Protein AF-A0A8T0I9P9-F1 (afdb_monomer_lite)

Radius of gyration: 19.81 Å; chains: 1; bounding box: 49×40×58 Å

Secondary structure (DSSP, 8-state):
--EEEE-TTT--EEEEEE-S-HHHHHHHHHHHHHHHTSHHHHHHHHHHHHHHHH-TT--EEEE---SSS--------STT--GGGGB-HHHHHHHH--S-HHHHHHHHHHTS-HHHHTT-HHHHHHHHHHHS----SSSPPPSP-------HHHHHHHHTTSS-TTTTS-GGGHHHHHHHHHHHTHHHHTTS------EEEE--TT--EEE-TTS-EEE--HHHHHHHHHHHHHHHHHT-B-S-SSSSTTHHHHHHHHHT-GGGTT-SS-HHHHHHHH--TT-PPP---

pLDDT: mean 81.67, std 16.41, range [31.19, 96.62]

Structure (mmCIF, N/CA/C/O backbone):
data_AF-A0A8T0I9P9-F1
#
_entry.id   AF-A0A8T0I9P9-F1
#
loop_
_atom_site.group_PDB
_atom_site.id
_atom_site.type_symbol
_atom_site.label_atom_id
_atom_site.label_alt_id
_atom_site.label_comp_id
_atom_site.label_asym_id
_atom_site.label_entity_id
_atom_site.label_seq_id
_atom_site.pdbx_PDB_ins_code
_atom_site.Cartn_x
_atom_site.Cartn_y
_atom_site.Cartn_z
_atom_site.occupancy
_atom_site.B_iso_or_equiv
_atom_site.auth_seq_id
_atom_site.auth_comp_id
_atom_site.auth_asym_id
_atom_site.auth_atom_id
_atom_site.pdbx_PDB_model_num
ATOM 1 N N . MET A 1 1 ? 0.489 3.257 33.087 1.00 57.09 1 MET A N 1
ATOM 2 C CA . MET A 1 1 ? 1.116 2.010 32.577 1.00 57.09 1 MET A CA 1
ATOM 3 C C . MET A 1 1 ? 0.507 1.687 31.220 1.00 57.09 1 MET A C 1
ATOM 5 O O . MET A 1 1 ? -0.699 1.867 31.095 1.00 57.09 1 MET A O 1
ATOM 9 N N . PRO A 1 2 ? 1.287 1.247 30.216 1.00 67.44 2 PRO A N 1
ATOM 10 C CA . PRO A 1 2 ? 0.731 0.852 28.925 1.00 67.44 2 PRO A CA 1
ATOM 11 C C . PRO A 1 2 ? -0.252 -0.310 29.100 1.00 67.44 2 PRO A C 1
ATOM 13 O O . PRO A 1 2 ? 0.049 -1.269 29.808 1.00 67.44 2 PRO A O 1
ATOM 16 N N . GLN A 1 3 ? -1.405 -0.223 28.444 1.00 80.81 3 GLN A N 1
ATOM 17 C CA . GLN A 1 3 ? -2.428 -1.265 28.463 1.00 80.81 3 GLN A CA 1
ATOM 18 C C . GLN A 1 3 ? -2.600 -1.806 27.045 1.00 80.81 3 GLN A C 1
ATOM 20 O O . GLN A 1 3 ? -2.620 -1.047 26.074 1.00 80.81 3 GLN A O 1
ATOM 25 N N . TYR A 1 4 ? -2.689 -3.125 26.914 1.00 83.31 4 TYR A N 1
ATOM 26 C CA . TYR A 1 4 ? -3.013 -3.742 25.635 1.00 83.31 4 TYR A CA 1
ATOM 27 C C . TYR A 1 4 ? -4.522 -3.797 25.476 1.00 83.31 4 TYR A C 1
ATOM 29 O O . TYR A 1 4 ? -5.226 -4.254 26.375 1.00 83.31 4 TYR A O 1
ATOM 37 N N . TRP A 1 5 ? -5.006 -3.363 24.318 1.00 85.88 5 TRP A N 1
ATOM 38 C CA . TRP A 1 5 ? -6.340 -3.733 23.893 1.00 85.88 5 TRP A CA 1
ATOM 39 C C . TRP A 1 5 ? -6.290 -5.175 23.385 1.00 85.88 5 TRP A C 1
ATOM 41 O O . TRP A 1 5 ? -5.497 -5.521 22.502 1.00 85.88 5 TRP A O 1
ATOM 51 N N . VAL A 1 6 ? -7.100 -6.018 24.014 1.00 83.44 6 VAL A N 1
ATOM 52 C CA . VAL A 1 6 ? -7.184 -7.450 23.745 1.00 83.44 6 VAL A CA 1
ATOM 53 C C . VAL A 1 6 ? -8.470 -7.705 22.984 1.00 83.44 6 VAL A C 1
ATOM 55 O O . VAL A 1 6 ? -9.537 -7.275 23.419 1.00 83.44 6 VAL A O 1
ATOM 58 N N . MET A 1 7 ? -8.363 -8.412 21.864 1.00 75.81 7 MET A N 1
ATOM 59 C CA . MET A 1 7 ? -9.512 -8.754 21.042 1.00 75.81 7 MET A CA 1
ATOM 60 C C . MET A 1 7 ? -10.529 -9.585 21.842 1.00 75.81 7 MET A C 1
ATOM 62 O O . MET A 1 7 ? -10.183 -10.667 22.337 1.00 75.81 7 MET A O 1
ATOM 66 N N . PRO A 1 8 ? -11.788 -9.123 21.956 1.00 78.50 8 PRO A N 1
ATOM 67 C CA . PRO A 1 8 ? -12.850 -9.906 22.572 1.00 78.50 8 PRO A CA 1
ATOM 68 C C . PRO A 1 8 ? -13.024 -11.255 21.863 1.00 78.50 8 PRO A C 1
ATOM 70 O O . PRO A 1 8 ? -13.050 -11.321 20.636 1.00 78.50 8 PRO A O 1
ATOM 73 N N . GLY A 1 9 ? -13.142 -12.337 22.634 1.00 73.62 9 GLY A N 1
ATOM 74 C CA . GLY A 1 9 ? -13.368 -13.693 22.118 1.00 73.62 9 GLY A CA 1
ATOM 75 C C . GLY A 1 9 ? -12.108 -14.464 21.709 1.00 73.62 9 GLY A C 1
ATOM 76 O O . GLY A 1 9 ? -12.101 -15.682 21.853 1.00 73.62 9 GLY A O 1
ATOM 77 N N . THR A 1 10 ? -11.032 -13.796 21.278 1.00 74.31 10 THR A N 1
ATOM 78 C CA . THR A 1 10 ? -9.763 -14.474 20.929 1.00 74.31 10 THR A CA 1
ATOM 79 C C . THR A 1 10 ? -8.710 -14.372 22.030 1.00 74.31 10 THR A C 1
ATOM 81 O O . THR A 1 10 ? -7.836 -15.228 22.124 1.00 74.31 10 THR A O 1
ATOM 84 N N . GLY A 1 11 ? -8.767 -13.326 22.864 1.00 79.25 11 GLY A N 1
ATOM 85 C CA . GLY A 1 11 ? -7.755 -13.078 23.893 1.00 79.25 11 GLY A CA 1
ATOM 86 C C . GLY A 1 11 ? -6.408 -12.598 23.335 1.00 79.25 11 GLY A C 1
ATOM 87 O O . GLY A 1 11 ? -5.459 -12.426 24.101 1.00 79.25 11 GLY A O 1
ATOM 88 N N . LEU A 1 12 ? -6.306 -12.352 22.023 1.00 76.12 12 LEU A N 1
ATOM 89 C CA . LEU A 1 12 ? -5.063 -11.920 21.391 1.00 76.12 12 LEU A CA 1
ATOM 90 C C . LEU A 1 12 ? -4.855 -10.407 21.563 1.00 76.12 12 LEU A C 1
ATOM 92 O O . LEU A 1 12 ? -5.765 -9.616 21.289 1.00 76.12 12 LEU A O 1
ATOM 96 N N . PRO A 1 13 ? -3.665 -9.963 22.002 1.00 79.19 13 PRO A N 1
ATOM 97 C CA . PRO A 1 13 ? -3.405 -8.549 22.203 1.00 79.19 13 PRO A CA 1
ATOM 98 C C . PRO A 1 13 ? -3.022 -7.898 20.865 1.00 79.19 13 PRO A C 1
ATOM 100 O O . PRO A 1 13 ? -1.881 -8.007 20.421 1.00 79.19 13 PRO A O 1
ATOM 103 N N . ALA A 1 14 ? -3.953 -7.191 20.226 1.00 77.06 14 ALA A N 1
ATOM 104 C CA . ALA A 1 14 ? -3.721 -6.611 18.899 1.00 77.06 14 ALA A CA 1
ATOM 105 C C . ALA A 1 14 ? -2.927 -5.298 18.958 1.00 77.06 14 ALA A C 1
ATOM 107 O O . ALA A 1 14 ? -1.976 -5.099 18.206 1.00 77.06 14 ALA A O 1
ATOM 108 N N . VAL A 1 15 ? -3.295 -4.398 19.876 1.00 83.75 15 VAL A N 1
ATOM 109 C CA . VAL A 1 15 ? -2.793 -3.018 19.881 1.00 83.75 15 VAL A CA 1
ATOM 110 C C . VAL A 1 15 ? -2.398 -2.588 21.287 1.00 83.75 15 VAL A C 1
ATOM 112 O O . VAL A 1 15 ? -3.115 -2.831 22.259 1.00 83.75 15 VAL A O 1
ATOM 115 N N . ARG A 1 16 ? -1.248 -1.925 21.415 1.00 87.19 16 ARG A N 1
ATOM 116 C CA . ARG A 1 16 ? -0.827 -1.267 22.653 1.00 87.19 16 ARG A CA 1
ATOM 117 C C . ARG A 1 16 ? -1.397 0.148 22.683 1.00 87.19 16 ARG A C 1
ATOM 119 O O . ARG A 1 16 ? -1.177 0.918 21.757 1.00 87.19 16 ARG A O 1
ATOM 126 N N . ILE A 1 17 ? -2.072 0.525 23.760 1.00 83.75 17 ILE A N 1
ATOM 127 C CA . ILE A 1 17 ? -2.487 1.911 23.994 1.00 83.75 17 ILE A CA 1
ATOM 128 C C . ILE A 1 17 ? -1.520 2.510 25.016 1.00 83.75 17 ILE A C 1
ATOM 130 O O . ILE A 1 17 ? -1.357 1.988 26.124 1.00 83.75 17 ILE A O 1
ATOM 134 N N . ALA A 1 18 ? -0.847 3.591 24.632 1.00 81.31 18 ALA A N 1
ATOM 135 C CA . ALA A 1 18 ? 0.079 4.322 25.483 1.00 81.31 18 ALA A CA 1
ATOM 136 C C . ALA A 1 18 ? -0.380 5.779 25.605 1.00 81.31 18 ALA A C 1
ATOM 138 O O . ALA A 1 18 ? -0.285 6.567 24.668 1.00 81.31 18 ALA A O 1
ATOM 139 N N . GLY A 1 19 ? -0.882 6.138 26.780 1.00 71.75 19 GLY A N 1
ATOM 140 C CA . GLY A 1 19 ? -1.238 7.506 27.127 1.00 71.75 19 GLY A CA 1
ATOM 141 C C . GLY A 1 19 ? -1.442 7.630 28.630 1.00 71.75 19 GLY A C 1
ATOM 142 O O . GLY A 1 19 ? -1.755 6.638 29.291 1.00 71.75 19 GLY A O 1
ATOM 143 N N . ASP A 1 20 ? -1.263 8.845 29.139 1.00 75.06 20 ASP A N 1
ATOM 144 C CA . ASP A 1 20 ? -1.402 9.158 30.567 1.00 75.06 20 ASP A CA 1
ATOM 145 C C . ASP A 1 20 ? -2.798 9.720 30.910 1.00 75.06 20 ASP A C 1
ATOM 147 O O . ASP A 1 20 ? -3.093 9.997 32.068 1.00 75.06 20 ASP A O 1
ATOM 151 N N . ASP A 1 21 ? -3.669 9.871 29.905 1.00 83.06 21 ASP A N 1
ATOM 152 C CA . ASP A 1 21 ? -5.049 10.348 30.041 1.00 83.06 21 ASP A CA 1
ATOM 153 C C . ASP A 1 21 ? -6.050 9.175 29.995 1.00 83.06 21 ASP A C 1
ATOM 155 O O . ASP A 1 21 ? -6.244 8.533 28.955 1.00 83.06 21 ASP A O 1
ATOM 159 N N . ASP A 1 22 ? -6.743 8.929 31.109 1.00 86.06 22 ASP A N 1
ATOM 160 C CA . ASP A 1 22 ? -7.803 7.918 31.220 1.00 86.06 22 ASP A CA 1
ATOM 161 C C . ASP A 1 22 ? -8.944 8.138 30.212 1.00 86.06 22 ASP A C 1
ATOM 163 O O . ASP A 1 22 ? -9.588 7.192 29.742 1.00 86.06 22 ASP A O 1
ATOM 167 N N . ASP A 1 23 ? -9.239 9.389 29.853 1.00 86.88 23 ASP A N 1
ATOM 168 C CA . ASP A 1 23 ? -10.257 9.697 28.857 1.00 86.88 23 ASP A CA 1
ATOM 169 C C . ASP A 1 23 ? -9.787 9.333 27.442 1.00 86.88 23 ASP A C 1
ATOM 171 O O . ASP A 1 23 ? -10.557 8.775 26.653 1.00 86.88 23 ASP A O 1
ATOM 175 N N . PHE A 1 24 ? -8.509 9.548 27.121 1.00 85.56 24 PHE A N 1
ATOM 176 C CA . PHE A 1 24 ? -7.906 9.015 25.902 1.00 85.56 24 PHE A CA 1
ATOM 177 C C . PHE A 1 24 ? -7.986 7.493 25.850 1.00 85.56 24 PHE A C 1
ATOM 179 O O . PHE A 1 24 ? -8.500 6.962 24.862 1.00 85.56 24 PHE A O 1
ATOM 186 N N . PHE A 1 25 ? -7.580 6.803 26.919 1.00 86.88 25 PHE A N 1
ATOM 187 C CA . PHE A 1 25 ? -7.659 5.346 26.981 1.00 86.88 25 PHE A CA 1
ATOM 188 C C . PHE A 1 25 ? -9.088 4.853 26.703 1.00 86.88 25 PHE A C 1
ATOM 190 O O . PHE A 1 25 ? -9.318 4.055 25.793 1.00 86.88 25 PHE A O 1
ATOM 197 N N . ARG A 1 26 ? -10.092 5.426 27.382 1.00 88.88 26 ARG A N 1
ATOM 198 C CA . ARG A 1 26 ? -11.510 5.099 27.146 1.00 88.88 26 ARG A CA 1
ATOM 199 C C . ARG A 1 26 ? -11.976 5.407 25.722 1.00 88.88 26 ARG A C 1
ATOM 201 O O . ARG A 1 26 ? -12.882 4.745 25.215 1.00 88.88 26 ARG A O 1
ATOM 208 N N . ARG A 1 27 ? -11.454 6.446 25.066 1.00 87.94 27 ARG A N 1
ATOM 209 C CA . ARG A 1 27 ? -11.796 6.781 23.669 1.00 87.94 27 ARG A CA 1
ATOM 210 C C . ARG A 1 27 ? -11.172 5.809 22.671 1.00 87.94 27 ARG A C 1
ATOM 212 O O . ARG A 1 27 ? -11.870 5.424 21.730 1.00 87.94 27 ARG A O 1
ATOM 219 N N . ALA A 1 28 ? -9.913 5.430 22.880 1.00 87.94 28 ALA A N 1
ATOM 220 C CA . ALA A 1 28 ? -9.206 4.455 22.057 1.00 87.94 28 ALA A CA 1
ATOM 221 C C . ALA A 1 28 ? -9.886 3.086 22.152 1.00 87.94 28 ALA A C 1
ATOM 223 O O . ALA A 1 28 ? -10.351 2.581 21.135 1.00 87.94 28 ALA A O 1
ATOM 224 N N . THR A 1 29 ? -10.092 2.572 23.369 1.00 90.38 29 THR A N 1
ATOM 225 C CA . THR A 1 29 ? -10.788 1.299 23.619 1.00 90.38 29 THR A CA 1
ATOM 226 C C . THR A 1 29 ? -12.169 1.267 22.968 1.00 90.38 29 THR A C 1
ATOM 228 O O . THR A 1 29 ? -12.427 0.403 22.141 1.00 90.38 29 THR A O 1
ATOM 231 N N . ARG A 1 30 ? -13.020 2.281 23.195 1.00 91.12 30 ARG A N 1
ATOM 232 C CA . ARG A 1 30 ? -14.347 2.345 22.546 1.00 91.12 30 ARG A CA 1
ATOM 233 C C . ARG A 1 30 ? -14.289 2.387 21.019 1.00 91.12 30 ARG A C 1
ATOM 235 O O . ARG A 1 30 ? -15.264 2.019 20.371 1.00 91.12 30 ARG A O 1
ATOM 242 N N . SER A 1 31 ? -13.218 2.919 20.435 1.00 90.06 31 SER A N 1
ATOM 243 C CA . SER A 1 31 ? -13.066 2.954 18.977 1.00 90.06 31 SER A CA 1
ATOM 244 C C . SER A 1 31 ? -12.607 1.599 18.449 1.00 90.06 31 SER A C 1
ATOM 246 O O . SER A 1 31 ? -13.172 1.133 17.467 1.00 90.06 31 SER A O 1
ATOM 248 N N . LEU A 1 32 ? -11.679 0.934 19.136 1.00 92.50 32 LEU A N 1
ATOM 249 C CA . LEU A 1 32 ? -11.262 -0.432 18.817 1.00 92.50 32 LEU A CA 1
ATOM 250 C C . LEU A 1 32 ? -12.418 -1.429 18.975 1.00 92.50 32 LEU A C 1
ATOM 252 O O . LEU A 1 32 ? -12.635 -2.237 18.082 1.00 92.50 32 LEU A O 1
ATOM 256 N N . ASP A 1 33 ? -13.235 -1.305 20.023 1.00 92.62 33 ASP A N 1
ATOM 257 C CA . ASP A 1 33 ? -14.430 -2.140 20.207 1.00 92.62 33 ASP A CA 1
ATOM 258 C C . ASP A 1 33 ? -15.441 -1.941 19.069 1.00 92.62 33 ASP A C 1
ATOM 260 O O . ASP A 1 33 ? -16.020 -2.902 18.565 1.00 92.62 33 ASP A O 1
ATOM 264 N N . LYS A 1 34 ? -15.638 -0.691 18.623 1.00 91.62 34 LYS A N 1
ATOM 265 C CA . LYS A 1 34 ? -16.499 -0.387 17.470 1.00 91.62 34 LYS A CA 1
ATOM 266 C C . LYS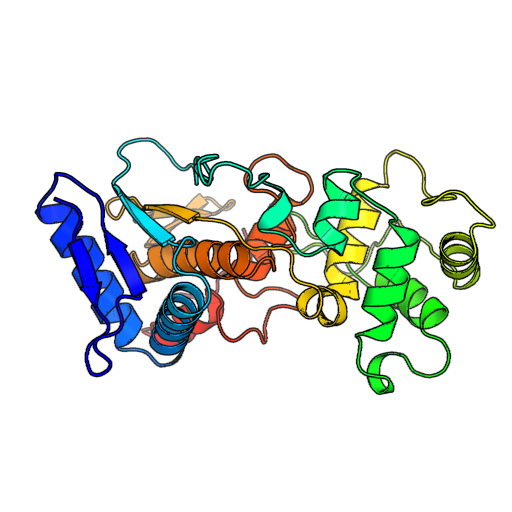 A 1 34 ? -15.959 -0.985 16.178 1.00 91.62 34 LYS A C 1
ATOM 268 O O . LYS A 1 34 ? -16.757 -1.505 15.409 1.00 91.62 34 LYS A O 1
ATOM 273 N N . LEU A 1 35 ? -14.650 -0.879 15.943 1.00 91.56 35 LEU A N 1
ATOM 274 C CA . LEU A 1 35 ? -13.954 -1.468 14.793 1.00 91.56 35 LEU A CA 1
ATOM 275 C C . LEU A 1 35 ? -14.104 -2.991 14.805 1.00 91.56 35 LEU A C 1
ATOM 277 O O . LEU A 1 35 ? -14.546 -3.567 13.823 1.00 91.56 35 LEU A O 1
ATOM 281 N N . ASN A 1 36 ? -13.872 -3.632 15.948 1.00 93.56 36 ASN A N 1
ATOM 282 C CA . ASN A 1 36 ? -14.058 -5.073 16.107 1.00 93.56 36 ASN A CA 1
ATOM 283 C C . ASN A 1 36 ? -15.512 -5.537 15.908 1.00 93.56 36 ASN A C 1
ATOM 285 O O . ASN A 1 36 ? -15.750 -6.711 15.649 1.00 93.56 36 ASN A O 1
ATOM 289 N N . GLY A 1 37 ? -16.486 -4.637 16.059 1.00 92.12 37 GLY A N 1
ATOM 290 C CA . GLY A 1 37 ? -17.902 -4.924 15.835 1.00 92.12 37 GLY A CA 1
ATOM 291 C C . GLY A 1 37 ? -18.317 -4.993 14.362 1.00 92.12 37 GLY A C 1
ATOM 292 O O . GLY A 1 37 ? -19.476 -5.307 14.097 1.00 92.12 37 GLY A O 1
ATOM 293 N N . THR A 1 38 ? -17.424 -4.686 13.416 1.00 92.75 38 THR A N 1
ATOM 294 C CA . THR A 1 38 ? -17.685 -4.800 11.974 1.00 92.75 38 THR A CA 1
ATOM 295 C C . THR A 1 38 ? -16.810 -5.883 11.338 1.00 92.75 38 THR A C 1
ATOM 297 O O . THR A 1 38 ? -15.808 -6.291 11.923 1.00 92.75 38 THR A O 1
ATOM 300 N N . VAL A 1 39 ? -17.180 -6.380 10.153 1.00 94.00 39 VAL A N 1
ATOM 301 C CA . VAL A 1 39 ? -16.459 -7.483 9.492 1.00 94.00 39 VAL A CA 1
ATOM 302 C C . VAL A 1 39 ? -15.067 -7.024 9.046 1.00 94.00 39 VAL A C 1
ATOM 304 O O . VAL A 1 39 ? -14.070 -7.635 9.432 1.00 94.00 39 VAL A O 1
ATOM 307 N N . ALA A 1 40 ? -14.973 -5.912 8.316 1.00 94.06 40 ALA A N 1
ATOM 308 C CA . ALA A 1 40 ? -13.704 -5.350 7.861 1.00 94.06 40 ALA A CA 1
ATOM 309 C C . ALA A 1 40 ? -12.821 -4.886 9.031 1.00 94.06 40 ALA A C 1
ATOM 311 O O . ALA A 1 40 ? -11.606 -5.077 9.020 1.00 94.06 40 ALA A O 1
ATOM 312 N N . GLY A 1 41 ? -13.417 -4.308 10.076 1.00 93.94 41 GLY A N 1
ATOM 313 C CA . GLY A 1 41 ? -12.661 -3.881 11.245 1.00 93.94 41 GLY A CA 1
ATOM 314 C C . GLY A 1 41 ? -12.132 -5.037 12.091 1.00 93.94 41 GLY A C 1
ATOM 315 O O . GLY A 1 41 ? -11.000 -4.980 12.575 1.00 93.94 41 GLY A O 1
ATOM 316 N N . HIS A 1 42 ? -12.905 -6.116 12.222 1.00 93.62 42 HIS A N 1
ATOM 317 C CA . HIS A 1 42 ? -12.438 -7.350 12.845 1.00 93.62 42 HIS A CA 1
ATOM 318 C C . HIS A 1 42 ? -11.287 -7.985 12.052 1.00 93.62 42 HIS A C 1
ATOM 320 O O . HIS A 1 42 ? -10.311 -8.429 12.661 1.00 93.62 42 HIS A O 1
ATOM 326 N N . ALA A 1 43 ? -11.354 -7.977 10.715 1.00 94.44 43 ALA A N 1
ATOM 327 C CA . ALA A 1 43 ? -10.281 -8.469 9.851 1.00 94.44 43 ALA A CA 1
ATOM 328 C C . ALA A 1 43 ? -8.968 -7.695 10.069 1.00 94.44 43 ALA A C 1
ATOM 330 O O . ALA A 1 43 ? -7.941 -8.315 10.341 1.00 94.44 43 ALA A O 1
ATOM 331 N N . LEU A 1 44 ? -9.014 -6.356 10.082 1.00 94.94 44 LEU A N 1
ATOM 332 C CA . LEU A 1 44 ? -7.850 -5.507 10.380 1.00 94.94 44 LEU A CA 1
ATOM 333 C C . LEU A 1 44 ? -7.229 -5.834 11.747 1.00 94.94 44 LEU A C 1
ATOM 335 O O . LEU A 1 44 ? -6.018 -6.024 11.868 1.00 94.94 44 LEU A O 1
ATOM 339 N N . LEU A 1 45 ? -8.049 -5.907 12.797 1.00 94.56 45 LEU A N 1
ATOM 340 C CA . LEU A 1 45 ? -7.557 -6.170 14.153 1.00 94.56 45 LEU A CA 1
ATOM 341 C C . LEU A 1 45 ? -6.993 -7.589 14.297 1.00 94.56 45 LEU A C 1
ATOM 343 O O . LEU A 1 45 ? -6.001 -7.782 15.003 1.00 94.56 45 LEU A O 1
ATOM 347 N N . THR A 1 46 ? -7.573 -8.553 13.581 1.00 93.50 46 THR A N 1
ATOM 348 C CA . THR A 1 46 ? -7.065 -9.927 13.486 1.00 93.50 46 THR A CA 1
ATOM 349 C C . THR A 1 46 ? -5.718 -9.965 12.776 1.00 93.50 46 THR A C 1
ATOM 351 O O . THR A 1 46 ? -4.785 -10.582 13.286 1.00 93.50 46 THR A O 1
ATOM 354 N N . ALA A 1 47 ? -5.577 -9.273 11.641 1.00 93.31 47 ALA A N 1
ATOM 355 C CA . ALA A 1 47 ? -4.322 -9.188 10.899 1.00 93.31 47 ALA A CA 1
ATOM 356 C C . ALA A 1 47 ? -3.202 -8.585 11.764 1.00 93.31 47 ALA A C 1
ATOM 358 O O . ALA A 1 47 ? -2.123 -9.166 11.882 1.00 93.31 47 ALA A O 1
ATOM 359 N N . LEU A 1 48 ? -3.492 -7.498 12.487 1.00 91.94 48 LEU A N 1
ATOM 360 C CA . LEU A 1 48 ? -2.559 -6.888 13.440 1.00 91.94 48 LEU A CA 1
ATOM 361 C C . LEU A 1 48 ? -2.159 -7.842 14.576 1.00 91.94 48 LEU A C 1
ATOM 363 O O . LEU A 1 48 ? -0.975 -7.956 14.905 1.00 91.94 48 LEU A O 1
ATOM 367 N N . ALA A 1 49 ? -3.126 -8.550 15.167 1.00 91.25 49 ALA A N 1
ATOM 368 C CA . ALA A 1 49 ? -2.862 -9.532 16.216 1.00 91.25 49 ALA A CA 1
ATOM 369 C C . ALA A 1 49 ? -1.991 -10.693 15.712 1.00 91.25 49 ALA A C 1
ATOM 371 O O . ALA A 1 49 ? -1.012 -11.059 16.367 1.00 91.25 49 ALA A O 1
ATOM 372 N N . ASN A 1 50 ? -2.308 -11.230 14.531 1.00 90.44 50 ASN A N 1
ATOM 373 C CA . ASN A 1 50 ? -1.548 -12.299 13.889 1.00 90.44 50 ASN A CA 1
ATOM 374 C C . ASN A 1 50 ? -0.122 -11.849 13.575 1.00 90.44 50 ASN A C 1
ATOM 376 O O . ASN A 1 50 ? 0.833 -12.575 13.858 1.00 90.44 50 ASN A O 1
ATOM 380 N N . ARG A 1 51 ? 0.047 -10.630 13.052 1.00 88.12 51 ARG A N 1
ATOM 381 C CA . ARG A 1 51 ? 1.372 -10.101 12.731 1.00 88.12 51 ARG A CA 1
ATOM 382 C C . ARG A 1 51 ? 2.231 -9.935 13.976 1.00 88.12 51 ARG A C 1
ATOM 384 O O . ARG A 1 51 ? 3.388 -10.349 13.977 1.00 88.12 51 ARG A O 1
ATOM 391 N N . ARG A 1 52 ? 1.662 -9.399 15.055 1.00 85.62 52 ARG A N 1
ATOM 392 C CA . ARG A 1 52 ? 2.355 -9.310 16.342 1.00 85.62 52 ARG A CA 1
ATOM 393 C C . ARG A 1 52 ? 2.725 -10.688 16.893 1.00 85.62 52 ARG A C 1
ATOM 395 O O . ARG A 1 52 ? 3.808 -10.841 17.448 1.00 85.62 52 ARG A O 1
ATOM 402 N N . ALA A 1 53 ? 1.850 -11.682 16.759 1.00 85.88 53 ALA A N 1
ATOM 403 C CA . ALA A 1 53 ? 2.154 -13.045 17.187 1.00 85.88 53 ALA A CA 1
ATOM 404 C C . ALA A 1 53 ? 3.320 -13.647 16.383 1.00 85.88 53 ALA A C 1
ATOM 406 O O . ALA A 1 53 ? 4.189 -14.295 16.963 1.00 85.88 53 ALA A O 1
ATOM 407 N N . ALA A 1 54 ? 3.371 -13.388 15.073 1.00 85.44 54 ALA A N 1
ATOM 408 C CA . ALA A 1 54 ? 4.448 -13.844 14.198 1.00 85.44 54 ALA A CA 1
ATOM 409 C C . ALA A 1 54 ? 5.781 -13.125 14.463 1.00 85.44 54 ALA A C 1
ATOM 411 O O . ALA A 1 54 ? 6.840 -13.745 14.378 1.00 85.44 54 ALA A O 1
ATOM 412 N N . VAL A 1 55 ? 5.745 -11.830 14.798 1.00 82.00 55 VAL A N 1
ATOM 413 C CA . VAL A 1 55 ? 6.944 -11.029 15.079 1.00 82.00 55 VAL A CA 1
ATOM 414 C C . VAL A 1 55 ? 6.734 -10.192 16.348 1.00 82.00 55 VAL A C 1
ATOM 416 O O . VAL A 1 55 ? 6.398 -9.012 16.259 1.00 82.00 55 VAL A O 1
ATOM 419 N N . PRO A 1 56 ? 6.971 -10.750 17.552 1.00 74.56 56 PRO A N 1
ATOM 420 C CA . PRO A 1 56 ? 6.652 -10.084 18.824 1.00 74.56 56 PRO A CA 1
ATOM 421 C C . PRO A 1 56 ? 7.344 -8.732 19.060 1.00 74.56 56 PRO A C 1
ATOM 423 O O . PRO A 1 56 ? 6.862 -7.910 19.843 1.00 74.56 56 PRO A O 1
ATOM 426 N N . ALA A 1 57 ? 8.477 -8.494 18.391 1.00 69.44 57 ALA A N 1
ATOM 427 C CA . ALA A 1 57 ? 9.170 -7.208 18.414 1.00 69.44 57 ALA A CA 1
ATOM 428 C C . ALA A 1 57 ? 8.376 -6.100 17.693 1.00 69.44 57 ALA A C 1
ATOM 430 O O . ALA A 1 57 ? 8.460 -4.930 18.078 1.00 69.44 57 ALA A O 1
ATOM 431 N N . LEU A 1 58 ? 7.567 -6.459 16.690 1.00 73.06 58 LEU A N 1
ATOM 432 C CA . LEU A 1 58 ? 6.684 -5.540 15.984 1.00 73.06 58 LEU A CA 1
ATOM 433 C C . LEU A 1 58 ? 5.442 -5.290 16.831 1.00 73.06 58 LEU A C 1
ATOM 435 O O . LEU A 1 58 ? 4.564 -6.136 16.983 1.00 73.06 58 LEU A O 1
ATOM 439 N N . ASN A 1 59 ? 5.376 -4.093 17.399 1.00 76.81 59 ASN A N 1
ATOM 440 C CA . ASN A 1 59 ? 4.191 -3.625 18.104 1.00 76.81 59 ASN A CA 1
ATOM 441 C C . ASN A 1 59 ? 3.450 -2.574 17.266 1.00 76.81 59 ASN A C 1
ATOM 443 O O . ASN A 1 59 ? 4.035 -1.935 16.393 1.00 76.81 59 ASN A O 1
ATOM 447 N N . VAL A 1 60 ? 2.177 -2.351 17.568 1.00 78.25 60 VAL A N 1
ATOM 448 C CA . VAL A 1 60 ? 1.469 -1.136 17.157 1.00 78.25 60 VAL A CA 1
ATOM 449 C C . VAL A 1 60 ? 1.089 -0.393 18.421 1.00 78.25 60 VAL A C 1
ATOM 451 O O . VAL A 1 60 ? 0.406 -0.958 19.280 1.00 78.25 60 VAL A O 1
ATOM 454 N N . THR A 1 61 ? 1.567 0.844 18.560 1.00 82.06 61 THR A N 1
ATOM 455 C CA . THR A 1 61 ? 1.298 1.667 19.746 1.00 82.06 61 THR A CA 1
ATOM 456 C C . THR A 1 61 ? 0.492 2.904 19.376 1.00 82.06 61 THR A C 1
ATOM 458 O O . THR A 1 61 ? 0.973 3.733 18.611 1.00 82.06 61 THR A O 1
ATOM 461 N N . ILE A 1 62 ? -0.700 3.066 19.954 1.00 77.81 62 ILE A N 1
ATOM 462 C CA . ILE A 1 62 ? -1.517 4.278 19.807 1.00 77.81 62 ILE A CA 1
ATOM 463 C C . ILE A 1 62 ? -1.149 5.274 20.912 1.00 77.81 62 ILE A C 1
ATOM 465 O O . ILE A 1 62 ? -1.194 4.928 22.094 1.00 77.81 62 ILE A O 1
ATOM 469 N N . HIS A 1 63 ? -0.847 6.510 20.521 1.00 80.12 63 HIS A N 1
ATOM 470 C CA . HIS A 1 63 ? -0.584 7.655 21.388 1.00 80.12 63 HIS A CA 1
ATOM 471 C C . HIS A 1 63 ? -1.595 8.777 21.157 1.00 80.12 63 HIS A C 1
ATOM 473 O O . HIS A 1 63 ? -2.033 9.007 20.028 1.00 80.12 63 HIS A O 1
ATOM 479 N N . LEU A 1 64 ? -1.919 9.510 22.225 1.00 74.69 64 LEU A N 1
ATOM 480 C CA . LEU A 1 64 ? -2.596 10.798 22.109 1.00 74.69 64 LEU A CA 1
ATOM 481 C C . LEU A 1 64 ? -1.591 11.836 21.604 1.00 74.69 64 LEU A C 1
ATOM 483 O O . LEU A 1 64 ? -0.476 11.913 22.120 1.00 74.69 64 LEU A O 1
ATOM 487 N N . THR A 1 65 ? -2.000 12.660 20.645 1.00 66.31 65 THR A N 1
ATOM 488 C CA . THR A 1 65 ? -1.271 13.877 20.273 1.00 66.31 65 THR A CA 1
ATOM 489 C C . THR A 1 65 ? -2.159 15.101 20.474 1.00 66.31 65 THR A C 1
ATOM 491 O O . THR A 1 65 ? -3.353 15.058 20.179 1.00 66.31 65 THR A O 1
ATOM 494 N N . THR A 1 66 ? -1.574 16.179 20.999 1.00 51.03 66 THR A N 1
ATOM 495 C CA . THR A 1 66 ? -2.185 17.516 21.083 1.00 51.03 66 THR A CA 1
ATOM 496 C C . THR A 1 66 ? -1.717 18.437 19.955 1.00 51.03 66 THR A C 1
ATOM 498 O O . THR A 1 66 ? -2.259 19.528 19.798 1.00 51.03 66 THR A O 1
ATOM 501 N N . GLU A 1 67 ? -0.728 18.017 19.160 1.00 42.56 67 GLU A N 1
ATOM 502 C CA . GLU A 1 67 ? -0.163 18.811 18.068 1.00 42.56 67 GLU A CA 1
ATOM 503 C C . GLU A 1 67 ? -0.804 18.460 16.713 1.00 42.56 67 GLU A C 1
ATOM 505 O O . GLU A 1 67 ? -1.438 17.417 16.512 1.00 42.56 67 GLU A O 1
ATOM 510 N N . ILE A 1 68 ? -0.772 19.426 15.799 1.00 38.00 68 ILE A N 1
ATOM 511 C CA . ILE A 1 68 ? -1.534 19.451 14.547 1.00 38.00 68 ILE A CA 1
ATOM 512 C C . ILE A 1 68 ? -1.027 18.372 13.572 1.00 38.00 68 ILE A C 1
ATOM 514 O O . ILE A 1 68 ? 0.169 18.169 13.434 1.00 38.00 68 ILE A O 1
ATOM 518 N N . ASN A 1 69 ? -1.989 17.702 12.924 1.00 36.06 69 ASN A N 1
ATOM 519 C CA . ASN A 1 69 ? -1.926 16.824 11.743 1.00 36.06 69 ASN A CA 1
ATOM 520 C C . ASN A 1 69 ? -0.554 16.350 11.256 1.00 36.06 69 ASN A C 1
ATOM 522 O O . ASN A 1 69 ? -0.148 16.700 10.151 1.00 36.06 69 ASN A O 1
ATOM 526 N N . GLN A 1 70 ? 0.127 15.511 12.025 1.00 36.81 70 GLN A N 1
ATOM 527 C CA . GLN A 1 70 ? 1.229 14.737 11.479 1.00 36.81 70 GLN A CA 1
ATOM 528 C C . GLN A 1 70 ? 1.142 13.326 12.047 1.00 36.81 70 GLN A C 1
ATOM 530 O O . GLN A 1 70 ? 1.273 13.113 13.259 1.00 36.81 70 GLN A O 1
ATOM 535 N N . CYS A 1 71 ? 0.919 12.356 11.162 1.00 38.47 71 CYS A N 1
ATOM 536 C CA . CYS A 1 71 ? 1.520 11.047 11.329 1.00 38.47 71 CYS A CA 1
ATOM 537 C C . CYS A 1 71 ? 3.027 11.342 11.451 1.00 38.47 71 CYS A C 1
ATOM 539 O O . CYS A 1 71 ? 3.669 11.837 10.526 1.00 38.47 71 CYS A O 1
ATOM 541 N N . ALA A 1 72 ? 3.503 11.339 12.694 1.00 35.56 72 ALA A N 1
ATOM 542 C CA . ALA A 1 72 ? 4.811 11.852 13.065 1.00 35.56 72 ALA A CA 1
ATOM 543 C C . ALA A 1 72 ? 5.550 10.739 13.782 1.00 35.56 72 ALA A C 1
ATOM 545 O O . ALA A 1 72 ? 5.416 10.535 14.995 1.00 35.56 72 ALA A O 1
ATOM 546 N N . GLY A 1 73 ? 6.354 10.042 12.993 1.00 37.34 73 GLY A N 1
ATOM 547 C CA . GLY A 1 73 ? 7.471 9.271 13.488 1.00 37.34 73 GLY A CA 1
ATOM 548 C C . GLY A 1 73 ? 7.142 7.804 13.653 1.00 37.34 73 GLY A C 1
ATOM 549 O O . GLY A 1 73 ? 6.711 7.360 14.717 1.00 37.34 73 GLY A O 1
ATOM 550 N N . ILE A 1 74 ? 7.532 7.037 12.637 1.00 37.34 74 ILE A N 1
ATOM 551 C CA . ILE A 1 74 ? 8.140 5.724 12.846 1.00 37.34 74 ILE A CA 1
ATOM 552 C C . ILE A 1 74 ? 9.161 5.880 13.985 1.00 37.34 74 ILE A C 1
ATOM 554 O O . ILE A 1 74 ? 10.151 6.606 13.820 1.00 37.34 74 ILE A O 1
ATOM 558 N N . PRO A 1 75 ? 8.971 5.250 15.156 1.00 39.09 75 PRO A N 1
ATOM 559 C CA . PRO A 1 75 ? 10.033 5.206 16.139 1.00 39.09 75 PRO A CA 1
ATOM 560 C C . PRO A 1 75 ? 11.178 4.408 15.510 1.00 39.09 75 PRO A C 1
ATOM 562 O O . PRO A 1 75 ? 11.032 3.215 15.249 1.00 39.09 75 PRO A O 1
ATOM 565 N N . ARG A 1 76 ? 12.322 5.057 15.261 1.00 38.19 76 ARG A N 1
ATOM 566 C CA . ARG A 1 76 ? 13.574 4.430 14.782 1.00 38.19 76 ARG A CA 1
ATOM 567 C C . ARG A 1 76 ? 14.217 3.501 15.830 1.00 38.19 76 ARG A C 1
ATOM 569 O O . ARG A 1 76 ? 15.434 3.472 15.979 1.00 38.19 76 ARG A O 1
ATOM 576 N N . THR A 1 77 ? 13.425 2.798 16.631 1.00 31.19 77 THR A N 1
ATOM 577 C CA . THR A 1 77 ? 13.881 2.136 17.860 1.00 31.19 77 THR A CA 1
ATOM 578 C C . THR A 1 77 ? 13.414 0.689 17.973 1.00 31.19 77 THR A C 1
ATOM 580 O O . THR A 1 77 ? 13.167 0.193 19.068 1.00 31.19 77 THR A O 1
ATOM 583 N N . ILE A 1 78 ? 13.392 -0.044 16.859 1.00 36.34 78 ILE A N 1
ATOM 584 C CA . ILE A 1 78 ? 13.928 -1.408 16.926 1.00 36.34 78 ILE A CA 1
ATOM 585 C C . ILE A 1 78 ? 15.413 -1.250 16.620 1.00 36.34 78 ILE A C 1
ATOM 587 O O . ILE A 1 78 ? 15.764 -0.771 15.545 1.00 36.34 78 ILE A O 1
ATOM 591 N N . ALA A 1 79 ? 16.281 -1.561 17.582 1.00 32.16 79 ALA A N 1
ATOM 592 C CA . ALA A 1 79 ? 17.723 -1.506 17.375 1.00 32.16 79 ALA A CA 1
ATOM 593 C C . ALA A 1 79 ? 18.086 -2.343 16.133 1.00 32.16 79 ALA A C 1
ATOM 595 O O . ALA A 1 79 ? 17.979 -3.565 16.167 1.00 32.16 79 ALA A O 1
ATOM 596 N N . GLY A 1 80 ? 18.450 -1.672 15.035 1.00 39.09 80 GLY A N 1
ATOM 597 C CA . GLY A 1 80 ? 18.823 -2.301 13.765 1.00 39.09 80 GLY A CA 1
ATOM 598 C C . GLY A 1 80 ? 17.808 -2.212 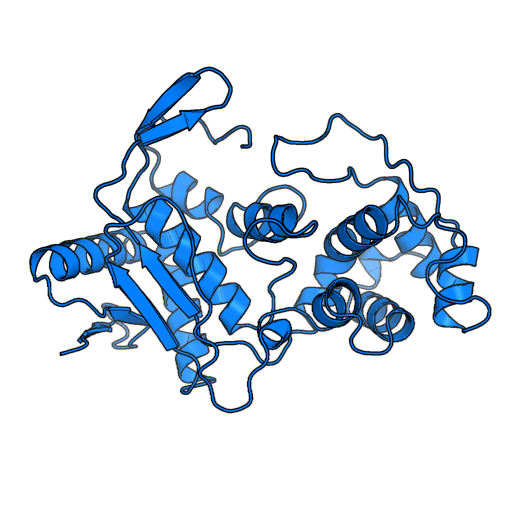12.618 1.00 39.09 80 GLY A C 1
ATOM 599 O O . GLY A 1 80 ? 18.205 -2.529 11.504 1.00 39.09 80 GLY A O 1
ATOM 600 N N . ALA A 1 81 ? 16.562 -1.761 12.831 1.00 45.53 81 ALA A N 1
ATOM 601 C CA . ALA A 1 81 ? 15.591 -1.629 11.735 1.00 45.53 81 ALA A CA 1
ATOM 602 C C . ALA A 1 81 ? 15.676 -0.248 11.062 1.00 45.53 81 ALA A C 1
ATOM 604 O O . ALA A 1 81 ? 15.556 0.791 11.724 1.00 45.53 81 ALA A O 1
ATOM 605 N N . ALA A 1 82 ? 15.874 -0.225 9.748 1.00 55.91 82 ALA A N 1
ATOM 606 C CA . ALA A 1 82 ? 15.830 0.989 8.945 1.00 55.91 82 ALA A CA 1
ATOM 607 C C . ALA A 1 82 ? 14.374 1.352 8.604 1.00 55.91 82 ALA A C 1
ATOM 609 O O . ALA A 1 82 ? 13.498 0.497 8.539 1.00 55.91 82 ALA A O 1
ATOM 610 N N . VAL A 1 83 ? 14.095 2.635 8.346 1.00 62.69 83 VAL A N 1
ATOM 611 C CA . VAL A 1 83 ? 12.762 3.104 7.893 1.00 62.69 83 VAL A CA 1
ATOM 612 C C . VAL A 1 83 ? 12.300 2.370 6.621 1.00 62.69 83 VAL A C 1
ATOM 614 O O . VAL A 1 83 ? 11.104 2.204 6.394 1.00 62.69 83 VAL A O 1
ATOM 617 N N . SER A 1 84 ? 13.255 1.882 5.829 1.00 67.06 84 SER A N 1
ATOM 618 C CA . SER A 1 84 ? 13.047 1.056 4.643 1.00 67.06 84 SER A CA 1
ATOM 619 C C . SER A 1 84 ? 12.384 -0.294 4.943 1.00 67.06 84 SER A C 1
ATOM 621 O O . SER A 1 84 ? 11.632 -0.788 4.110 1.00 67.06 84 SER A O 1
ATOM 623 N N . ASP A 1 85 ? 12.579 -0.875 6.133 1.00 75.69 85 ASP A N 1
ATOM 624 C CA . ASP A 1 85 ? 12.132 -2.240 6.454 1.00 75.69 85 ASP A CA 1
ATOM 625 C C . ASP A 1 85 ? 10.612 -2.420 6.412 1.00 75.69 85 ASP A C 1
ATOM 627 O O . ASP A 1 85 ? 10.123 -3.526 6.193 1.00 75.69 85 ASP A O 1
ATOM 631 N N . GLY A 1 86 ? 9.853 -1.337 6.585 1.00 84.12 86 GLY A N 1
ATOM 632 C CA . GLY A 1 86 ? 8.392 -1.354 6.514 1.00 84.12 86 GLY A CA 1
ATOM 633 C C . GLY A 1 86 ? 7.845 -1.453 5.097 1.00 84.12 86 GLY A C 1
ATOM 634 O O . GLY A 1 86 ? 6.634 -1.581 4.929 1.00 84.12 86 GLY A O 1
ATOM 635 N N . ARG A 1 87 ? 8.713 -1.392 4.086 1.00 91.31 87 ARG A N 1
ATOM 636 C CA . ARG A 1 87 ? 8.337 -1.333 2.677 1.00 91.31 87 ARG A CA 1
ATOM 637 C C . ARG A 1 87 ? 8.638 -2.633 1.947 1.00 91.31 87 ARG A C 1
ATOM 639 O O . ARG A 1 87 ? 9.520 -3.384 2.369 1.00 91.31 87 ARG A O 1
ATOM 646 N N . THR A 1 88 ? 7.957 -2.861 0.825 1.00 95.19 88 THR A N 1
ATOM 647 C CA . THR A 1 88 ? 8.295 -3.985 -0.064 1.00 95.19 88 THR A CA 1
ATOM 648 C C . THR A 1 88 ? 9.726 -3.842 -0.577 1.00 95.19 88 THR A C 1
ATOM 650 O O . THR A 1 88 ? 10.248 -2.729 -0.670 1.00 95.19 88 THR A O 1
ATOM 653 N N . LEU A 1 89 ? 10.374 -4.944 -0.960 1.00 95.06 89 LEU A N 1
ATOM 654 C CA . LEU A 1 89 ? 11.753 -4.888 -1.470 1.00 95.06 89 LEU A CA 1
ATOM 655 C C . LEU A 1 89 ? 11.883 -3.986 -2.712 1.00 95.06 89 LEU A C 1
ATOM 657 O O . LEU A 1 89 ? 12.831 -3.209 -2.824 1.00 95.06 89 LEU A O 1
ATOM 661 N N . LEU A 1 90 ? 10.872 -3.993 -3.590 1.00 96.62 90 LEU A N 1
ATOM 662 C CA . LEU A 1 90 ? 10.801 -3.075 -4.730 1.00 96.62 90 LEU A CA 1
ATOM 663 C C . LEU A 1 90 ? 10.723 -1.604 -4.286 1.00 96.62 90 LEU A C 1
ATOM 665 O O . LEU A 1 90 ? 11.405 -0.754 -4.858 1.00 96.62 90 LEU A O 1
ATOM 669 N N . ALA A 1 91 ? 9.916 -1.291 -3.269 1.00 95.69 91 ALA A N 1
ATOM 670 C CA . ALA A 1 91 ? 9.812 0.059 -2.720 1.00 95.69 91 ALA A CA 1
ATOM 671 C C . ALA A 1 91 ? 11.118 0.519 -2.070 1.00 95.69 91 ALA A C 1
ATOM 673 O O . ALA A 1 91 ? 11.525 1.656 -2.294 1.00 95.69 91 ALA A O 1
ATOM 674 N N . GLN A 1 92 ? 11.817 -0.350 -1.340 1.00 93.62 92 GLN A N 1
ATOM 675 C CA . GLN A 1 92 ? 13.148 -0.043 -0.803 1.00 93.62 92 GLN A CA 1
ATOM 676 C C . GLN A 1 92 ? 14.141 0.284 -1.927 1.00 93.62 92 GLN A C 1
ATOM 678 O O . GLN A 1 92 ? 14.840 1.297 -1.868 1.00 93.62 92 GLN A O 1
ATOM 683 N N . ALA A 1 93 ? 14.144 -0.514 -2.999 1.00 94.81 93 ALA A N 1
ATOM 684 C CA . ALA A 1 93 ? 15.031 -0.297 -4.136 1.00 94.81 93 ALA A CA 1
ATOM 685 C C . ALA A 1 93 ? 14.735 1.001 -4.894 1.00 94.81 93 ALA A C 1
ATOM 687 O O . ALA A 1 93 ? 15.659 1.743 -5.228 1.00 94.81 93 ALA A O 1
ATOM 688 N N . LEU A 1 94 ? 13.459 1.306 -5.137 1.00 95.44 94 LEU A N 1
ATOM 689 C CA . LEU A 1 94 ? 13.054 2.492 -5.894 1.00 95.44 94 LEU A CA 1
ATOM 690 C C . LEU A 1 94 ? 13.128 3.795 -5.088 1.00 95.44 94 LEU A C 1
ATOM 692 O O . LEU A 1 94 ? 13.401 4.839 -5.677 1.00 95.44 94 LEU A O 1
ATOM 696 N N . ILE A 1 95 ? 12.870 3.756 -3.777 1.00 92.12 95 ILE A N 1
ATOM 697 C CA . ILE A 1 95 ? 12.797 4.955 -2.927 1.00 92.12 95 ILE A CA 1
ATOM 698 C C . ILE A 1 95 ? 14.135 5.251 -2.254 1.00 92.12 95 ILE A C 1
ATOM 700 O O . ILE A 1 95 ? 14.593 6.390 -2.285 1.00 92.12 95 ILE A O 1
ATOM 704 N N . ASP A 1 96 ? 14.770 4.248 -1.650 1.00 86.88 96 ASP A N 1
ATOM 705 C CA . ASP A 1 96 ? 15.998 4.463 -0.878 1.00 86.88 96 ASP A CA 1
ATOM 706 C C . ASP A 1 96 ? 17.262 4.292 -1.736 1.00 86.88 96 ASP A C 1
ATOM 708 O O . ASP A 1 96 ? 18.372 4.528 -1.261 1.00 86.88 96 ASP A O 1
ATOM 712 N N . GLY A 1 97 ? 17.109 3.850 -2.992 1.00 85.62 97 GLY A N 1
ATOM 713 C CA . GLY A 1 97 ? 18.230 3.484 -3.859 1.00 85.62 97 GLY A CA 1
ATOM 714 C C . GLY A 1 97 ? 18.982 2.246 -3.362 1.00 85.62 97 GLY A C 1
ATOM 715 O O . GLY A 1 97 ? 20.170 2.088 -3.649 1.00 85.62 97 GLY A O 1
ATOM 716 N N . LEU A 1 98 ? 18.319 1.388 -2.580 1.00 71.38 98 LEU A N 1
ATOM 717 C CA . LEU A 1 98 ? 18.922 0.211 -1.963 1.00 71.38 98 LEU A CA 1
ATOM 718 C C . LEU A 1 98 ? 18.706 -1.039 -2.824 1.00 71.38 98 LEU A C 1
ATOM 720 O O . LEU A 1 98 ? 17.606 -1.569 -2.907 1.00 71.38 98 LEU A O 1
ATOM 724 N N . GLY A 1 99 ? 19.779 -1.564 -3.412 1.00 77.50 99 GLY A N 1
ATOM 725 C CA . GLY A 1 99 ? 19.764 -2.866 -4.085 1.00 77.50 99 GLY A CA 1
ATOM 726 C C . GLY A 1 99 ? 19.657 -2.809 -5.611 1.00 77.50 99 GLY A C 1
ATOM 727 O O . GLY A 1 99 ? 19.899 -1.784 -6.248 1.00 77.50 99 GLY A O 1
ATOM 728 N N . ASN A 1 100 ? 19.366 -3.966 -6.210 1.00 90.88 100 ASN A N 1
ATOM 729 C CA . ASN A 1 100 ? 19.347 -4.167 -7.659 1.00 90.88 100 ASN A CA 1
ATOM 730 C C . ASN A 1 100 ? 17.932 -3.948 -8.216 1.00 90.88 100 ASN A C 1
ATOM 732 O O . ASN A 1 100 ? 17.164 -4.902 -8.325 1.00 90.88 100 ASN A O 1
ATOM 736 N N . ILE A 1 101 ? 17.593 -2.706 -8.588 1.00 95.38 101 ILE A N 1
ATOM 737 C CA . ILE A 1 101 ? 16.252 -2.353 -9.097 1.00 95.38 101 ILE A CA 1
ATOM 738 C C . ILE A 1 101 ? 15.796 -3.268 -10.255 1.00 95.38 101 ILE A C 1
ATOM 740 O O . ILE A 1 101 ? 14.691 -3.802 -10.162 1.00 95.38 101 ILE A O 1
ATOM 744 N N . PRO A 1 102 ? 16.596 -3.520 -11.315 1.00 95.62 102 PRO A N 1
ATOM 745 C CA . PRO A 1 102 ? 16.208 -4.481 -12.351 1.00 95.62 102 PRO A CA 1
ATOM 746 C C . PRO A 1 102 ? 15.900 -5.889 -11.828 1.00 95.62 102 PRO A C 1
ATOM 748 O O . PRO A 1 102 ? 14.952 -6.517 -12.295 1.00 95.62 102 PRO A O 1
ATOM 751 N N . GLY A 1 103 ? 16.668 -6.366 -10.844 1.00 95.06 103 GLY A N 1
ATOM 752 C CA . GLY A 1 103 ? 16.420 -7.648 -10.183 1.00 95.06 103 GLY A CA 1
ATOM 753 C C . GLY A 1 103 ? 15.087 -7.663 -9.436 1.00 95.06 103 GLY A C 1
ATOM 754 O O . GLY A 1 103 ? 14.298 -8.582 -9.620 1.00 95.06 103 GLY A O 1
ATOM 755 N N . GLU A 1 104 ? 14.782 -6.608 -8.677 1.00 96.25 104 GLU A N 1
ATOM 756 C CA . GLU A 1 104 ? 13.497 -6.482 -7.977 1.00 96.25 104 GLU A CA 1
ATOM 757 C C . GLU A 1 104 ? 12.305 -6.392 -8.937 1.00 96.25 104 GLU A C 1
ATOM 759 O O . GLU A 1 104 ? 11.254 -6.976 -8.669 1.00 96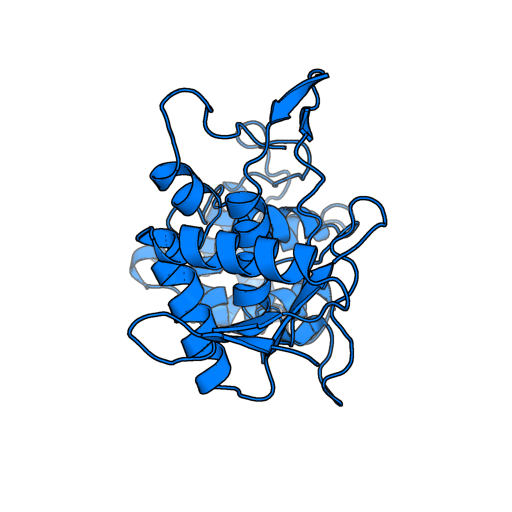.25 104 GLU A O 1
ATOM 764 N N . ILE A 1 105 ? 12.457 -5.710 -10.078 1.00 96.12 105 ILE A N 1
ATOM 765 C CA . ILE A 1 105 ? 11.435 -5.678 -11.134 1.00 96.12 105 ILE A CA 1
ATOM 766 C C . ILE A 1 105 ? 11.199 -7.090 -11.683 1.00 96.12 105 ILE A C 1
ATOM 768 O O . ILE A 1 105 ? 10.051 -7.535 -11.743 1.00 96.12 105 ILE A O 1
ATOM 772 N N . GLN A 1 106 ? 12.268 -7.797 -12.066 1.00 95.12 106 GLN A N 1
ATOM 773 C CA . GLN A 1 106 ? 12.177 -9.158 -12.600 1.00 95.12 106 GLN A CA 1
ATOM 774 C C . GLN A 1 106 ? 11.528 -10.108 -11.595 1.00 95.12 106 GLN A C 1
ATOM 776 O O . GLN A 1 106 ? 10.674 -10.920 -11.951 1.00 95.12 106 GLN A O 1
ATOM 781 N N . ASP A 1 107 ? 11.902 -9.990 -10.332 1.00 94.88 107 ASP A N 1
ATOM 782 C CA . ASP A 1 107 ? 11.364 -10.837 -9.294 1.00 94.88 107 ASP A CA 1
ATOM 783 C C . ASP A 1 107 ? 9.892 -10.541 -8.984 1.00 94.88 107 ASP A C 1
ATOM 785 O O . ASP A 1 107 ? 9.125 -11.470 -8.733 1.00 94.88 107 ASP A O 1
ATOM 789 N N . CYS A 1 108 ? 9.471 -9.273 -9.027 1.00 95.44 108 CYS A N 1
ATOM 790 C CA . CYS A 1 108 ? 8.054 -8.933 -8.928 1.00 95.44 108 CYS A CA 1
ATOM 791 C C . CYS A 1 108 ? 7.273 -9.540 -10.095 1.00 95.44 108 CYS A C 1
ATOM 793 O O . CYS A 1 108 ? 6.224 -10.129 -9.862 1.00 95.44 108 CYS A O 1
ATOM 795 N N . LEU A 1 109 ? 7.795 -9.468 -11.325 1.00 93.94 109 LEU A N 1
ATOM 796 C CA . LEU A 1 109 ? 7.174 -10.120 -12.481 1.00 93.94 109 LEU A CA 1
ATOM 797 C C . LEU A 1 109 ? 7.068 -11.637 -12.286 1.00 93.94 109 LEU A C 1
ATOM 799 O O . LEU A 1 109 ? 6.020 -12.208 -12.564 1.00 93.94 109 LEU A O 1
ATOM 803 N N . ASN A 1 110 ? 8.106 -12.283 -11.753 1.00 92.12 110 ASN A N 1
ATOM 804 C CA . ASN A 1 110 ? 8.091 -13.721 -11.465 1.00 92.12 110 ASN A CA 1
ATOM 805 C C . ASN A 1 110 ? 7.071 -14.103 -10.379 1.00 92.12 110 ASN A C 1
ATOM 807 O O . ASN A 1 110 ? 6.560 -15.220 -10.385 1.00 92.12 110 ASN A O 1
ATOM 811 N N . ALA A 1 111 ? 6.789 -13.192 -9.444 1.00 92.50 111 ALA A N 1
ATOM 812 C CA . ALA A 1 111 ? 5.825 -13.390 -8.365 1.00 92.50 111 ALA A CA 1
ATOM 813 C C . ALA A 1 111 ? 4.368 -13.088 -8.770 1.00 92.50 111 ALA A C 1
ATOM 815 O O . ALA A 1 111 ? 3.460 -13.316 -7.967 1.00 92.50 111 ALA A O 1
ATOM 816 N N . MET A 1 112 ? 4.136 -12.553 -9.974 1.00 89.88 112 MET A N 1
ATOM 817 C CA . MET A 1 112 ? 2.798 -12.316 -10.518 1.00 89.88 112 MET A CA 1
ATOM 818 C C . MET A 1 112 ? 2.238 -13.575 -11.189 1.00 89.88 112 MET A C 1
ATOM 820 O O . MET A 1 112 ? 2.971 -14.375 -11.764 1.00 89.88 112 MET A O 1
ATOM 824 N N . ASP A 1 113 ? 0.915 -13.737 -11.136 1.00 77.00 113 ASP A N 1
ATOM 825 C CA . ASP A 1 113 ? 0.222 -14.885 -11.726 1.00 77.00 113 ASP A CA 1
ATOM 826 C C . ASP A 1 113 ? 0.398 -14.900 -13.267 1.00 77.00 113 ASP A C 1
ATOM 828 O O . ASP A 1 113 ? 0.094 -13.891 -13.915 1.00 77.00 113 ASP A O 1
ATOM 832 N N . PRO A 1 114 ? 0.863 -16.002 -13.897 1.00 68.19 114 PRO A N 1
ATOM 833 C CA . PRO A 1 114 ? 1.093 -16.073 -15.346 1.00 68.19 114 PRO A CA 1
ATOM 834 C C . PRO A 1 114 ? -0.070 -15.615 -16.254 1.00 68.19 114 PRO A C 1
ATOM 836 O O . PRO A 1 114 ? 0.202 -14.958 -17.264 1.00 68.19 114 PRO A O 1
ATOM 839 N N . PRO A 1 115 ? -1.359 -15.872 -15.934 1.00 61.41 115 PRO A N 1
ATOM 840 C CA . PRO A 1 115 ? -2.505 -15.324 -16.659 1.00 61.41 115 PRO A CA 1
ATOM 841 C C . PRO A 1 115 ? -2.536 -13.791 -16.712 1.00 61.41 115 PRO A C 1
ATOM 843 O O . PRO A 1 115 ? -3.057 -13.238 -17.679 1.00 61.41 115 PRO A O 1
ATOM 846 N N . MET A 1 116 ? -1.965 -13.092 -15.721 1.00 65.69 116 MET A N 1
ATOM 847 C CA . MET A 1 116 ? -1.863 -11.628 -15.742 1.00 65.69 116 MET A CA 1
ATOM 848 C C . MET A 1 116 ? -0.830 -11.132 -16.761 1.00 65.69 116 MET A C 1
ATOM 850 O O . MET A 1 116 ? -0.987 -10.030 -17.279 1.00 65.69 116 MET A O 1
ATOM 854 N N . LEU A 1 117 ? 0.204 -11.924 -17.068 1.00 70.38 117 LEU A N 1
ATOM 855 C CA . LEU A 1 117 ? 1.352 -11.505 -17.886 1.00 70.38 117 LEU A CA 1
ATOM 856 C C . LEU A 1 117 ? 1.198 -11.799 -19.388 1.00 70.38 117 LEU A C 1
ATOM 858 O O . LEU A 1 117 ? 1.893 -11.193 -20.208 1.00 70.38 117 LEU A O 1
ATOM 862 N N . GLY A 1 118 ? 0.311 -12.717 -19.781 1.00 66.56 118 GLY A N 1
ATOM 863 C CA . GLY A 1 118 ? 0.186 -13.131 -21.182 1.00 66.56 118 GLY A CA 1
ATOM 864 C C . GLY A 1 118 ? 1.494 -13.724 -21.740 1.00 66.56 118 GLY A C 1
ATOM 865 O O . GLY A 1 118 ? 2.102 -14.579 -21.105 1.00 66.56 118 GLY A O 1
ATOM 866 N N . ILE A 1 119 ? 1.924 -13.301 -22.943 1.00 53.56 119 ILE A N 1
ATOM 867 C CA . ILE A 1 119 ? 2.998 -13.970 -23.722 1.00 53.56 119 ILE A CA 1
ATOM 868 C C . ILE A 1 119 ? 4.402 -13.337 -23.535 1.00 53.56 119 ILE A C 1
ATOM 870 O O . ILE A 1 119 ? 5.389 -13.898 -23.994 1.00 53.56 119 ILE A O 1
ATOM 874 N N . ALA A 1 120 ? 4.564 -12.223 -22.809 1.00 81.56 120 ALA A N 1
ATOM 875 C CA . ALA A 1 120 ? 5.895 -11.757 -22.380 1.00 81.56 120 ALA A CA 1
ATOM 876 C C . ALA A 1 120 ? 5.789 -10.723 -21.248 1.00 81.56 120 ALA A C 1
ATOM 878 O O . ALA A 1 120 ? 5.350 -9.595 -21.485 1.00 81.56 120 ALA A O 1
ATOM 879 N N . GLY A 1 121 ? 6.257 -11.066 -20.040 1.00 83.31 121 GLY A N 1
ATOM 880 C CA . GLY A 1 121 ? 6.146 -10.206 -18.850 1.00 83.31 121 GLY A CA 1
ATOM 881 C C . GLY A 1 121 ? 6.712 -8.789 -19.031 1.00 83.31 121 GLY A C 1
ATOM 882 O O . GLY A 1 121 ? 6.142 -7.828 -18.524 1.00 83.31 121 GLY A O 1
ATOM 883 N N . HIS A 1 122 ? 7.772 -8.616 -19.831 1.00 91.75 122 HIS A N 1
ATOM 884 C CA . HIS A 1 122 ? 8.360 -7.293 -20.094 1.00 91.75 122 HIS A CA 1
ATOM 885 C C . HIS A 1 122 ? 7.478 -6.417 -20.995 1.00 91.75 122 HIS A C 1
ATOM 887 O O . HIS A 1 122 ? 7.364 -5.212 -20.772 1.00 91.75 122 HIS A O 1
ATOM 893 N N . ALA A 1 123 ? 6.843 -7.014 -22.010 1.00 91.75 123 ALA A N 1
ATOM 894 C CA . ALA A 1 123 ? 5.915 -6.304 -22.887 1.00 91.75 123 ALA A CA 1
ATOM 895 C C . ALA A 1 123 ? 4.641 -5.917 -22.134 1.00 91.75 123 ALA A C 1
ATOM 897 O O . ALA A 1 123 ? 4.152 -4.796 -22.283 1.00 91.75 123 ALA A O 1
ATOM 898 N N . TRP A 1 124 ? 4.157 -6.820 -21.277 1.00 93.19 124 TRP A N 1
ATOM 899 C CA . TRP A 1 124 ? 3.075 -6.526 -20.352 1.00 93.19 124 TRP A CA 1
ATOM 900 C C . TRP A 1 124 ? 3.422 -5.340 -19.443 1.00 93.19 124 TRP A C 1
ATOM 902 O O . TRP A 1 124 ? 2.652 -4.383 -19.403 1.00 93.19 124 TRP A O 1
ATOM 912 N N . LEU A 1 125 ? 4.594 -5.345 -18.794 1.00 94.19 125 LEU A N 1
ATOM 913 C CA . LEU A 1 125 ? 4.996 -4.276 -17.871 1.00 94.19 125 LEU A CA 1
ATOM 914 C C . LEU A 1 125 ? 5.072 -2.919 -18.571 1.00 94.19 125 LEU A C 1
ATOM 916 O O . LEU A 1 125 ? 4.524 -1.936 -18.075 1.00 94.19 125 LEU A O 1
ATOM 920 N N . ALA A 1 126 ? 5.710 -2.868 -19.743 1.00 94.06 126 ALA A N 1
ATOM 921 C CA . ALA A 1 126 ? 5.797 -1.645 -20.533 1.00 94.06 126 ALA A CA 1
ATOM 922 C C . ALA A 1 126 ? 4.401 -1.097 -20.873 1.00 94.06 126 ALA A C 1
ATOM 924 O O . ALA A 1 126 ? 4.133 0.089 -20.677 1.00 94.06 126 ALA A O 1
ATOM 925 N N . ASN A 1 127 ? 3.486 -1.963 -21.322 1.00 92.06 127 ASN A N 1
ATOM 926 C CA . ASN A 1 127 ? 2.112 -1.570 -21.621 1.00 92.06 127 ASN A CA 1
ATOM 927 C C . ASN A 1 127 ? 1.361 -1.095 -20.367 1.00 92.06 127 ASN A C 1
ATOM 929 O O . ASN A 1 127 ? 0.723 -0.047 -20.394 1.00 92.06 127 ASN A O 1
ATOM 933 N N . ALA A 1 128 ? 1.466 -1.825 -19.258 1.00 91.94 128 ALA A N 1
ATOM 934 C CA . ALA A 1 128 ? 0.795 -1.481 -18.012 1.00 91.94 128 ALA A CA 1
ATOM 935 C C . ALA A 1 128 ? 1.272 -0.128 -17.457 1.00 91.94 128 ALA A C 1
ATOM 937 O O . ALA A 1 128 ? 0.440 0.707 -17.104 1.00 91.94 128 ALA A O 1
ATOM 938 N N . VAL A 1 129 ? 2.581 0.151 -17.474 1.00 93.44 129 VAL A N 1
ATOM 939 C CA . VAL A 1 129 ? 3.131 1.469 -17.104 1.00 93.44 129 VAL A CA 1
ATOM 940 C C . VAL A 1 129 ? 2.596 2.566 -18.023 1.00 93.44 129 VAL A C 1
ATOM 942 O O . VAL A 1 129 ? 2.147 3.604 -17.541 1.00 93.44 129 VAL A O 1
ATOM 945 N N . ASN A 1 130 ? 2.579 2.334 -19.338 1.00 92.12 130 ASN A N 1
ATOM 946 C CA . ASN A 1 130 ? 2.092 3.324 -20.301 1.00 92.12 130 ASN A CA 1
ATOM 947 C C . ASN A 1 130 ? 0.589 3.625 -20.148 1.00 92.12 130 ASN A C 1
ATOM 949 O O . ASN A 1 130 ? 0.155 4.723 -20.496 1.00 92.12 130 ASN A O 1
ATOM 953 N N . MET A 1 131 ? -0.203 2.682 -19.636 1.00 89.31 131 MET A N 1
ATOM 954 C CA . MET A 1 131 ? -1.657 2.824 -19.490 1.00 89.31 131 MET A CA 1
ATOM 955 C C . MET A 1 131 ? -2.091 3.295 -18.097 1.00 89.31 131 MET A C 1
ATOM 957 O O . MET A 1 131 ? -3.253 3.656 -17.911 1.00 89.31 131 MET A O 1
ATOM 961 N N . THR A 1 132 ? -1.178 3.315 -17.125 1.00 89.56 132 THR A N 1
ATOM 962 C CA . THR A 1 132 ? -1.479 3.684 -15.738 1.00 89.56 132 THR A CA 1
ATOM 963 C C . THR A 1 132 ? -1.379 5.205 -15.548 1.00 89.56 132 THR A C 1
ATOM 965 O O . THR A 1 132 ? -0.393 5.814 -15.972 1.00 89.56 132 THR A O 1
ATOM 968 N N . PRO A 1 133 ? -2.383 5.860 -14.933 1.00 88.38 133 PRO A N 1
ATOM 969 C CA . PRO A 1 133 ? -2.298 7.276 -14.588 1.00 88.38 133 PRO A CA 1
ATOM 970 C C . PRO A 1 133 ? -1.287 7.507 -13.454 1.00 88.38 133 PRO A C 1
ATOM 972 O O . PRO A 1 133 ? -1.123 6.669 -12.572 1.00 88.38 133 PRO A O 1
ATOM 975 N N . ILE A 1 134 ? -0.624 8.665 -13.449 1.00 86.19 134 ILE A N 1
ATOM 976 C CA . ILE A 1 134 ? 0.316 9.031 -12.378 1.00 86.19 134 ILE A CA 1
ATOM 977 C C . ILE A 1 134 ? -0.474 9.622 -11.218 1.00 86.19 134 ILE A C 1
ATOM 979 O O . ILE A 1 134 ? -0.962 10.740 -11.343 1.00 86.19 134 ILE A O 1
ATOM 983 N N . TYR A 1 135 ? -0.598 8.889 -10.113 1.00 84.56 135 TYR A N 1
ATOM 984 C CA . TYR A 1 135 ? -1.319 9.349 -8.924 1.00 84.56 135 TYR A CA 1
ATOM 985 C C . TYR A 1 135 ? -0.686 10.599 -8.301 1.00 84.56 135 TYR A C 1
ATOM 987 O O . TYR A 1 135 ? 0.535 10.696 -8.203 1.00 84.56 135 TYR A O 1
ATOM 995 N N . ASN A 1 136 ? -1.533 11.514 -7.821 1.00 83.38 136 ASN A N 1
ATOM 996 C CA . ASN A 1 136 ? -1.137 12.667 -7.013 1.00 83.38 136 ASN A CA 1
ATOM 997 C C . ASN A 1 136 ? -1.957 12.722 -5.708 1.00 83.38 136 ASN A C 1
ATOM 999 O O . ASN A 1 136 ? -3.044 12.146 -5.620 1.00 83.38 136 ASN A O 1
ATOM 1003 N N . ILE A 1 137 ? -1.420 13.398 -4.689 1.00 74.06 137 ILE A N 1
ATOM 1004 C CA . ILE A 1 137 ? -2.088 13.619 -3.401 1.00 74.06 137 ILE A CA 1
ATOM 1005 C C . ILE A 1 137 ? -3.339 14.504 -3.560 1.00 74.06 137 ILE A C 1
ATOM 1007 O O . ILE A 1 137 ? -4.313 14.304 -2.845 1.00 74.06 137 ILE A O 1
ATOM 1011 N N . GLU A 1 138 ? -3.326 15.426 -4.530 1.00 71.12 138 GLU A N 1
ATOM 1012 C CA . GLU A 1 138 ? -4.418 16.360 -4.853 1.00 71.12 138 GLU A CA 1
ATOM 1013 C C . GLU A 1 138 ? -5.369 15.787 -5.921 1.00 71.12 138 GLU A C 1
ATOM 1015 O O . GLU A 1 138 ? -5.553 16.355 -7.001 1.00 71.12 138 GLU A O 1
ATOM 1020 N N . GLY A 1 139 ? -5.961 14.633 -5.635 1.00 60.97 139 GLY A N 1
ATOM 1021 C CA . GLY A 1 139 ? -7.047 14.085 -6.439 1.00 60.97 139 GLY A CA 1
ATOM 1022 C C . GLY A 1 139 ? -6.642 12.967 -7.394 1.00 60.97 139 GLY A C 1
ATOM 1023 O O . GLY A 1 139 ? -5.465 12.737 -7.684 1.00 60.97 139 GLY A O 1
ATOM 1024 N N . MET A 1 140 ? -7.652 12.255 -7.911 1.00 57.31 140 MET A N 1
ATOM 1025 C CA . MET A 1 140 ? -7.415 11.301 -8.992 1.00 57.31 140 MET A CA 1
ATOM 1026 C C . MET A 1 140 ? -6.959 12.048 -10.252 1.00 57.31 140 MET A C 1
ATOM 1028 O O . MET A 1 140 ? -7.618 13.008 -10.663 1.00 57.31 140 MET A O 1
ATOM 1032 N N . PRO A 1 141 ? -5.894 11.584 -10.921 1.00 58.78 141 PRO A N 1
ATOM 1033 C CA . PRO A 1 141 ? -5.455 12.189 -12.168 1.00 58.78 141 PRO A CA 1
ATOM 1034 C C . PRO A 1 141 ? -6.556 12.048 -13.226 1.00 58.78 141 PRO A C 1
ATOM 1036 O O . PRO A 1 141 ? -7.216 11.002 -13.280 1.00 58.78 141 PRO A O 1
ATOM 1039 N N . PRO A 1 142 ? -6.748 13.037 -14.111 1.00 56.12 142 PRO A N 1
ATOM 1040 C CA . PRO A 1 142 ? -7.566 12.826 -15.296 1.00 56.12 142 PRO A CA 1
ATOM 1041 C C . PRO A 1 142 ? -7.024 11.642 -16.130 1.00 56.12 142 PRO A C 1
ATOM 1043 O O . PRO A 1 142 ? -5.816 11.403 -16.192 1.00 56.12 142 PRO A O 1
ATOM 1046 N N . LEU A 1 143 ? -7.944 10.889 -16.752 1.00 56.44 143 LEU A N 1
ATOM 1047 C CA . LEU A 1 143 ? -7.684 9.754 -17.659 1.00 56.44 143 LEU A CA 1
ATOM 1048 C C . LEU A 1 143 ? -6.621 10.089 -18.740 1.00 56.44 143 LEU A C 1
ATOM 1050 O O . LEU A 1 143 ? -6.430 11.253 -19.091 1.00 56.44 143 LEU A O 1
ATOM 1054 N N . PRO A 1 144 ? -5.909 9.081 -19.278 1.00 55.12 144 PRO A N 1
ATOM 1055 C CA . PRO A 1 144 ? -4.474 8.911 -19.095 1.00 55.12 144 PRO A CA 1
ATOM 1056 C C . PRO A 1 144 ? -3.623 9.928 -19.858 1.00 55.12 144 PRO A C 1
ATOM 1058 O O . PRO A 1 144 ? -3.670 10.033 -21.083 1.00 55.12 144 PRO A O 1
ATOM 1061 N N . GLN A 1 145 ? -2.711 10.560 -19.126 1.00 53.00 145 GLN A N 1
ATOM 1062 C CA . GLN A 1 145 ? -1.463 11.081 -19.670 1.00 53.00 145 GLN A CA 1
ATOM 1063 C C . GLN A 1 145 ? -0.304 10.495 -18.866 1.00 53.00 145 GLN A C 1
ATOM 1065 O O . GLN A 1 145 ? 0.380 11.212 -18.136 1.00 53.00 145 GLN A O 1
ATOM 1070 N N . SER A 1 146 ? -0.041 9.186 -18.982 1.00 58.91 146 SER A N 1
ATOM 1071 C CA . SER A 1 146 ? 1.332 8.776 -18.688 1.00 58.91 146 SER A CA 1
ATOM 1072 C C . SER A 1 146 ? 2.202 9.537 -19.700 1.00 58.91 146 SER A C 1
ATOM 1074 O O . SER A 1 146 ? 2.023 9.438 -20.915 1.00 58.91 146 SER A O 1
ATOM 1076 N N . VAL A 1 147 ? 3.071 10.419 -19.214 1.00 68.88 147 VAL A N 1
ATOM 1077 C CA . VAL A 1 147 ? 4.087 11.080 -20.055 1.00 68.88 147 VAL A CA 1
ATOM 1078 C C . VAL A 1 147 ? 5.225 10.092 -20.344 1.00 68.88 147 VAL A C 1
ATOM 1080 O O . VAL A 1 147 ? 6.059 10.311 -21.217 1.00 68.88 147 VAL A O 1
ATOM 1083 N N . ILE A 1 148 ? 5.247 8.972 -19.618 1.00 86.88 148 ILE A N 1
ATOM 1084 C CA . ILE A 1 148 ? 6.226 7.910 -19.776 1.00 86.88 148 ILE A CA 1
ATOM 1085 C C . ILE A 1 148 ? 5.840 7.033 -20.968 1.00 86.88 148 ILE A C 1
ATOM 1087 O O . ILE A 1 148 ? 4.680 6.672 -21.169 1.00 86.88 148 ILE A O 1
ATOM 1091 N N . ARG A 1 149 ? 6.840 6.726 -21.792 1.00 90.44 149 ARG A N 1
ATOM 1092 C CA . ARG A 1 149 ? 6.738 5.804 -22.920 1.00 90.44 149 ARG A CA 1
ATOM 1093 C C . ARG A 1 149 ? 7.830 4.759 -22.763 1.00 90.44 149 ARG A C 1
ATOM 1095 O O . ARG A 1 149 ? 8.991 5.049 -23.027 1.00 90.44 149 ARG A O 1
ATOM 1102 N N . LEU A 1 150 ? 7.445 3.576 -22.300 1.00 93.25 150 LEU A N 1
ATOM 1103 C CA . LEU A 1 150 ? 8.302 2.397 -22.256 1.00 93.25 150 LEU A CA 1
ATOM 1104 C C . LEU A 1 150 ? 7.979 1.456 -23.405 1.00 93.25 150 LEU A C 1
ATOM 1106 O O . LEU A 1 150 ? 6.816 1.228 -23.740 1.00 93.25 150 LEU A O 1
ATOM 1110 N N . THR A 1 151 ? 9.015 0.858 -23.967 1.00 94.75 151 THR A N 1
ATOM 1111 C CA . THR A 1 151 ? 8.914 -0.298 -24.851 1.00 94.75 151 THR A CA 1
ATOM 1112 C C . THR A 1 151 ? 9.271 -1.573 -24.089 1.00 94.75 151 THR A C 1
ATOM 1114 O O . THR A 1 151 ? 9.952 -1.542 -23.063 1.00 94.75 151 THR A O 1
ATOM 1117 N N . ALA A 1 152 ? 8.863 -2.728 -24.618 1.00 94.12 152 ALA A N 1
ATOM 1118 C CA . ALA A 1 152 ? 9.305 -4.021 -24.090 1.00 94.12 152 ALA A CA 1
ATOM 1119 C C . ALA A 1 152 ? 10.842 -4.162 -24.106 1.00 94.12 152 ALA A C 1
ATOM 1121 O O . ALA A 1 152 ? 11.418 -4.838 -23.251 1.00 94.12 152 ALA A O 1
ATOM 1122 N N . ASN A 1 153 ? 11.504 -3.515 -25.073 1.00 95.44 153 ASN A N 1
ATOM 1123 C CA . ASN A 1 153 ? 12.955 -3.531 -25.210 1.00 95.44 153 ASN A CA 1
ATOM 1124 C C . ASN A 1 153 ? 13.640 -2.732 -24.095 1.00 95.44 153 ASN A C 1
ATOM 1126 O O . ASN A 1 153 ? 14.652 -3.189 -23.581 1.00 95.44 153 ASN A O 1
ATOM 1130 N N . ASP A 1 154 ? 13.071 -1.598 -23.669 1.00 95.62 154 ASP A N 1
ATOM 1131 C CA . ASP A 1 154 ? 13.611 -0.814 -22.546 1.00 95.62 154 ASP A CA 1
ATOM 1132 C C . ASP A 1 154 ? 13.634 -1.653 -21.264 1.00 95.62 154 ASP A C 1
ATOM 1134 O O . ASP A 1 154 ? 14.678 -1.805 -20.633 1.00 95.62 154 ASP A O 1
ATOM 1138 N N . VAL A 1 155 ? 12.504 -2.295 -20.945 1.00 94.75 155 VAL A N 1
ATOM 1139 C CA . VAL A 1 155 ? 12.381 -3.182 -19.776 1.00 94.75 155 VAL A CA 1
ATOM 1140 C C . VAL A 1 155 ? 13.357 -4.358 -19.868 1.00 94.75 155 VAL A C 1
ATOM 1142 O O . VAL A 1 155 ? 14.061 -4.663 -18.906 1.00 94.75 155 VAL A O 1
ATOM 1145 N N . THR A 1 156 ? 13.450 -4.992 -21.039 1.00 94.44 156 THR A N 1
ATOM 1146 C CA . THR A 1 156 ? 14.377 -6.110 -21.275 1.00 94.44 156 THR A CA 1
ATOM 1147 C C . THR A 1 156 ? 15.836 -5.684 -21.106 1.00 94.44 156 THR A C 1
ATOM 1149 O O . THR A 1 156 ? 16.622 -6.408 -20.497 1.00 94.44 156 THR A O 1
ATOM 1152 N N . ASN A 1 157 ? 16.209 -4.502 -21.598 1.00 95.12 157 ASN A N 1
ATOM 1153 C CA . ASN A 1 157 ? 17.572 -3.992 -21.491 1.00 95.12 157 ASN A CA 1
ATOM 1154 C C . ASN A 1 157 ? 17.955 -3.633 -20.054 1.00 95.12 157 ASN A C 1
ATOM 1156 O O . ASN A 1 157 ? 19.118 -3.811 -19.691 1.00 95.12 157 ASN A O 1
ATOM 1160 N N . TRP A 1 158 ? 17.012 -3.152 -19.236 1.00 95.00 158 TRP A N 1
ATOM 1161 C CA . TRP A 1 158 ? 17.244 -2.955 -17.801 1.00 95.00 158 TRP A CA 1
ATOM 1162 C C . TRP A 1 158 ? 17.554 -4.276 -17.110 1.00 95.00 158 TRP A C 1
ATOM 1164 O O . TRP A 1 158 ? 18.567 -4.388 -16.425 1.00 95.00 158 TRP A O 1
ATOM 1174 N N . ILE A 1 159 ? 16.699 -5.277 -17.323 1.00 93.75 159 ILE A N 1
ATOM 1175 C CA . ILE A 1 159 ? 16.787 -6.589 -16.673 1.00 93.75 159 ILE A CA 1
ATOM 1176 C C . ILE A 1 159 ? 18.067 -7.324 -17.077 1.00 93.75 159 ILE A C 1
ATOM 1178 O O . ILE A 1 159 ? 18.756 -7.879 -16.226 1.00 93.75 159 ILE A O 1
ATOM 1182 N N . ASN A 1 160 ? 18.439 -7.260 -18.355 1.00 93.94 160 ASN A N 1
ATOM 1183 C CA . ASN A 1 160 ? 19.645 -7.908 -18.871 1.00 93.94 160 ASN A CA 1
ATOM 1184 C C . ASN A 1 160 ? 20.933 -7.096 -18.633 1.00 93.94 160 ASN A C 1
ATOM 1186 O O . ASN A 1 160 ? 21.999 -7.507 -19.086 1.00 93.94 160 ASN A O 1
ATOM 1190 N N . GLY A 1 161 ? 20.853 -5.927 -17.986 1.00 92.38 161 GLY A N 1
ATOM 1191 C CA . GLY A 1 161 ? 22.009 -5.060 -17.739 1.00 92.38 161 GLY A CA 1
ATOM 1192 C C . GLY A 1 161 ? 22.623 -4.440 -19.002 1.00 92.38 161 GLY A C 1
ATOM 1193 O O . GLY A 1 161 ? 23.748 -3.950 -18.957 1.00 92.38 161 GLY A O 1
ATOM 1194 N N . VAL A 1 162 ? 21.899 -4.444 -20.126 1.00 95.69 162 VAL A N 1
ATOM 1195 C CA . VAL A 1 162 ? 22.334 -3.827 -21.393 1.00 95.69 162 VAL A CA 1
ATOM 1196 C C . VAL A 1 162 ? 22.324 -2.302 -21.278 1.00 95.69 162 VAL A C 1
ATOM 1198 O O . VAL A 1 162 ? 23.198 -1.625 -21.815 1.00 95.69 162 VAL A O 1
ATOM 1201 N N . THR A 1 163 ? 21.349 -1.750 -20.553 1.00 94.38 163 THR A N 1
ATOM 1202 C CA . THR A 1 163 ? 21.252 -0.311 -20.271 1.00 94.38 163 THR A CA 1
ATOM 1203 C C . THR A 1 163 ? 21.116 -0.063 -18.779 1.00 94.38 163 THR A C 1
ATOM 1205 O O . THR A 1 163 ? 20.413 -0.798 -18.088 1.00 94.38 163 THR A O 1
ATOM 1208 N N . ILE A 1 164 ? 21.717 1.026 -18.298 1.00 92.75 164 ILE A N 1
ATOM 1209 C CA . ILE A 1 164 ? 21.574 1.465 -16.907 1.00 92.75 164 ILE A CA 1
ATOM 1210 C C . ILE A 1 164 ? 20.126 1.902 -16.670 1.00 92.75 164 ILE A C 1
ATOM 1212 O O . ILE A 1 164 ? 19.631 2.820 -17.328 1.00 92.75 164 ILE A O 1
ATOM 1216 N N . TYR A 1 165 ? 19.452 1.274 -15.711 1.00 92.75 165 TYR A N 1
ATOM 1217 C CA . TYR A 1 165 ? 18.142 1.726 -15.253 1.00 92.75 165 TYR A CA 1
ATOM 1218 C C . TYR A 1 165 ? 18.230 3.164 -14.694 1.00 92.75 165 TYR A C 1
ATOM 1220 O O . TYR A 1 165 ? 19.149 3.446 -13.920 1.00 92.75 165 TYR A O 1
ATOM 1228 N N . PRO A 1 166 ? 17.295 4.085 -15.015 1.00 94.44 166 PRO A N 1
ATOM 1229 C CA . PRO A 1 166 ? 16.082 3.911 -15.825 1.00 94.44 166 PRO A CA 1
ATOM 1230 C C . PRO A 1 166 ? 16.179 4.506 -17.250 1.00 94.44 166 PRO A C 1
ATOM 1232 O O . PRO A 1 166 ? 15.235 5.143 -17.712 1.00 94.44 166 PRO A O 1
ATOM 1235 N N . ALA A 1 167 ? 17.306 4.398 -17.964 1.00 92.81 167 ALA A N 1
ATOM 1236 C CA . ALA A 1 167 ? 17.419 4.949 -19.325 1.00 92.81 167 ALA A CA 1
ATOM 1237 C C . ALA A 1 167 ? 16.383 4.315 -20.287 1.00 92.81 167 ALA A C 1
ATOM 1239 O O . ALA A 1 167 ? 16.223 3.103 -20.247 1.00 92.81 167 ALA A O 1
ATOM 1240 N N . PRO A 1 168 ? 15.690 5.071 -21.161 1.00 92.69 168 PRO A N 1
ATOM 1241 C CA . PRO A 1 168 ? 15.966 6.455 -21.552 1.00 92.69 168 PRO A CA 1
ATOM 1242 C C . PRO A 1 168 ? 15.191 7.519 -20.751 1.00 92.69 168 PRO A C 1
ATOM 1244 O O . PRO A 1 168 ? 15.111 8.666 -21.187 1.00 92.69 168 PRO A O 1
ATOM 1247 N N . ILE A 1 169 ? 14.604 7.184 -19.598 1.00 94.56 169 ILE A N 1
ATOM 1248 C CA . ILE A 1 169 ? 13.720 8.103 -18.873 1.00 94.56 169 ILE A CA 1
ATOM 1249 C C . ILE A 1 169 ? 14.489 9.339 -18.358 1.00 94.56 169 ILE A C 1
ATOM 1251 O O . ILE A 1 169 ? 15.454 9.197 -17.590 1.00 94.56 169 ILE A O 1
ATOM 1255 N N . PRO A 1 170 ? 14.069 10.567 -18.743 1.00 93.31 170 PRO A N 1
ATOM 1256 C CA . PRO A 1 170 ? 14.694 11.802 -18.278 1.00 93.31 170 PRO A CA 1
ATOM 1257 C C . PRO A 1 170 ? 14.648 11.930 -16.757 1.00 93.31 170 PRO A C 1
ATOM 1259 O O . PRO A 1 170 ? 13.688 11.493 -16.124 1.00 93.31 170 PRO A O 1
ATOM 1262 N N . ALA A 1 171 ? 15.645 12.597 -16.168 1.00 93.12 171 ALA A N 1
ATOM 1263 C CA . ALA A 1 171 ? 15.746 12.775 -14.716 1.00 93.12 171 ALA A CA 1
ATOM 1264 C C . ALA A 1 171 ? 14.454 13.325 -14.083 1.00 93.12 171 ALA A C 1
ATOM 1266 O O . ALA A 1 171 ? 13.992 12.784 -13.083 1.00 93.12 171 ALA A O 1
ATOM 1267 N N . ALA A 1 172 ? 13.820 14.309 -14.730 1.00 90.69 172 ALA A N 1
ATOM 1268 C CA . ALA A 1 172 ? 12.577 14.940 -14.277 1.00 90.69 172 ALA A CA 1
ATOM 1269 C C . ALA A 1 172 ? 11.345 14.010 -14.239 1.00 90.69 172 ALA A C 1
ATOM 1271 O O . ALA A 1 172 ? 10.292 14.433 -13.781 1.00 90.69 172 ALA A O 1
ATOM 1272 N N . ARG A 1 173 ? 11.440 12.778 -14.758 1.00 92.81 173 ARG A N 1
ATOM 1273 C CA . ARG A 1 173 ? 10.337 11.801 -14.826 1.00 92.81 173 ARG A CA 1
ATOM 1274 C C . ARG A 1 173 ? 10.641 10.499 -14.078 1.00 92.81 173 ARG A C 1
ATOM 1276 O O . ARG A 1 173 ? 9.876 9.544 -14.177 1.00 92.81 173 ARG A O 1
ATOM 1283 N N . ARG A 1 174 ? 11.772 10.415 -13.368 1.00 93.19 174 ARG A N 1
ATOM 1284 C CA . ARG A 1 174 ? 12.191 9.176 -12.687 1.00 93.19 174 ARG A CA 1
ATOM 1285 C C . ARG A 1 174 ? 11.309 8.838 -11.488 1.00 93.19 174 ARG A C 1
ATOM 1287 O O . ARG A 1 174 ? 11.011 7.668 -11.284 1.00 93.19 174 ARG A O 1
ATOM 1294 N N . GLU A 1 175 ? 10.864 9.844 -10.743 1.00 93.12 175 GLU A N 1
ATOM 1295 C CA . GLU A 1 175 ? 9.933 9.657 -9.622 1.00 93.12 175 GLU A CA 1
ATOM 1296 C C . GLU A 1 175 ? 8.564 9.176 -10.113 1.00 93.12 175 GLU A C 1
ATOM 1298 O O . GLU A 1 175 ? 8.017 8.222 -9.567 1.00 93.12 175 GLU A O 1
ATOM 1303 N N . ASP A 1 176 ? 8.067 9.733 -11.222 1.00 92.81 176 ASP A N 1
ATOM 1304 C CA . ASP A 1 176 ? 6.845 9.237 -11.863 1.00 92.81 176 ASP A CA 1
ATOM 1305 C C . ASP A 1 176 ? 6.981 7.775 -12.295 1.00 92.81 176 ASP A C 1
ATOM 1307 O O . ASP A 1 176 ? 6.060 6.984 -12.104 1.00 92.81 176 ASP A O 1
ATOM 1311 N N . LEU A 1 177 ? 8.133 7.391 -12.863 1.00 94.94 177 LEU A N 1
ATOM 1312 C CA . LEU A 1 177 ? 8.382 5.995 -13.217 1.00 94.94 177 LEU A CA 1
ATOM 1313 C C . LEU A 1 177 ? 8.340 5.110 -11.971 1.00 94.94 177 LEU A C 1
ATOM 1315 O O . LEU A 1 177 ? 7.717 4.052 -12.008 1.00 94.94 177 LEU A O 1
ATOM 1319 N N . ALA A 1 178 ? 8.975 5.537 -10.878 1.00 95.56 178 ALA A N 1
ATOM 1320 C CA . ALA A 1 178 ? 8.961 4.797 -9.625 1.00 95.56 178 ALA A CA 1
ATOM 1321 C C . ALA A 1 178 ? 7.528 4.613 -9.096 1.00 95.56 178 ALA A C 1
ATOM 1323 O O . ALA A 1 178 ? 7.156 3.495 -8.751 1.00 95.56 178 ALA A O 1
ATOM 1324 N N . LEU A 1 179 ? 6.695 5.660 -9.112 1.00 94.25 179 LEU A N 1
ATOM 1325 C CA . LEU A 1 179 ? 5.279 5.572 -8.729 1.00 94.25 179 LEU A CA 1
ATOM 1326 C C . LEU A 1 179 ? 4.500 4.573 -9.589 1.00 94.25 179 LEU A C 1
ATOM 1328 O O . LEU A 1 179 ? 3.749 3.745 -9.066 1.00 94.25 179 LEU A O 1
ATOM 1332 N N . LEU A 1 180 ? 4.685 4.638 -10.908 1.00 94.69 180 LEU A N 1
ATOM 1333 C CA . LEU A 1 180 ? 4.008 3.747 -11.848 1.00 94.69 180 LEU A CA 1
ATOM 1334 C C . LEU A 1 180 ? 4.457 2.295 -11.664 1.00 94.69 180 LEU A C 1
ATOM 1336 O O . LEU A 1 180 ? 3.612 1.405 -11.650 1.00 94.69 180 LEU A O 1
ATOM 1340 N N . LEU A 1 181 ? 5.754 2.044 -11.464 1.00 96.62 181 LEU A N 1
ATOM 1341 C CA . LEU A 1 181 ? 6.274 0.702 -11.194 1.00 96.62 181 LEU A CA 1
ATOM 1342 C C . LEU A 1 181 ? 5.737 0.146 -9.872 1.00 96.62 181 LEU A C 1
ATOM 1344 O O . LEU A 1 181 ? 5.265 -0.986 -9.857 1.00 96.62 181 LEU A O 1
ATOM 1348 N N . LEU A 1 182 ? 5.737 0.935 -8.793 1.00 96.56 182 LEU A N 1
ATOM 1349 C CA . LEU A 1 182 ? 5.189 0.524 -7.493 1.00 96.56 182 LEU A CA 1
ATOM 1350 C C . LEU A 1 182 ? 3.697 0.199 -7.562 1.00 96.56 182 LEU A C 1
ATOM 1352 O O . LEU A 1 182 ? 3.236 -0.739 -6.919 1.00 96.56 182 LEU A O 1
ATOM 1356 N N . THR A 1 183 ? 2.955 0.947 -8.376 1.00 94.94 183 THR A N 1
ATOM 1357 C CA . THR A 1 183 ? 1.534 0.694 -8.623 1.00 94.94 183 THR A CA 1
ATOM 1358 C C . THR A 1 183 ? 1.333 -0.592 -9.426 1.00 94.94 183 THR A C 1
ATOM 1360 O O . THR A 1 183 ? 0.612 -1.491 -8.999 1.00 94.94 183 THR A O 1
ATOM 1363 N N . VAL A 1 184 ? 1.944 -0.678 -10.610 1.00 94.94 184 VAL A N 1
ATOM 1364 C CA . VAL A 1 184 ? 1.697 -1.752 -11.584 1.00 94.94 184 VAL A CA 1
ATOM 1365 C C . VAL A 1 184 ? 2.196 -3.097 -11.069 1.00 94.94 184 VAL A C 1
ATOM 1367 O O . VAL A 1 184 ? 1.540 -4.118 -11.267 1.00 94.94 184 VAL A O 1
ATOM 1370 N N . LEU A 1 185 ? 3.344 -3.103 -10.391 1.00 96.31 185 LEU A N 1
ATOM 1371 C CA . LEU A 1 185 ? 3.948 -4.313 -9.843 1.00 96.31 185 LEU A CA 1
ATOM 1372 C C . LEU A 1 185 ? 3.436 -4.650 -8.440 1.00 96.31 185 LEU A C 1
ATOM 1374 O O . LEU A 1 185 ? 3.918 -5.628 -7.874 1.00 96.31 185 LEU A O 1
ATOM 1378 N N . TRP A 1 186 ? 2.465 -3.914 -7.879 1.00 95.69 186 TRP A N 1
ATOM 1379 C CA . TRP A 1 186 ? 1.911 -4.197 -6.548 1.00 95.69 186 TRP A CA 1
ATOM 1380 C C . TRP A 1 186 ? 1.552 -5.682 -6.330 1.00 95.69 186 TRP A C 1
ATOM 1382 O O . TRP A 1 186 ? 2.003 -6.237 -5.325 1.00 95.69 186 TRP A O 1
ATOM 1392 N N . PRO A 1 187 ? 0.848 -6.377 -7.254 1.00 94.50 187 PRO A N 1
ATOM 1393 C CA . PRO A 1 187 ? 0.497 -7.786 -7.062 1.00 94.50 187 PRO A CA 1
ATOM 1394 C C . PRO A 1 187 ? 1.703 -8.717 -6.874 1.00 94.50 187 PRO A C 1
ATOM 1396 O O . PRO A 1 187 ? 1.623 -9.668 -6.102 1.00 94.50 187 PRO A O 1
ATOM 1399 N N . GLY A 1 188 ? 2.825 -8.442 -7.547 1.00 95.06 188 GLY A N 1
ATOM 1400 C CA . GLY A 1 188 ? 4.075 -9.182 -7.347 1.00 95.06 188 GLY A CA 1
ATOM 1401 C C . GLY A 1 188 ? 4.854 -8.690 -6.128 1.00 95.06 188 GLY A C 1
ATOM 1402 O O . GLY A 1 188 ? 5.399 -9.480 -5.360 1.00 95.06 188 GLY A O 1
ATOM 1403 N N . SER A 1 189 ? 4.861 -7.376 -5.911 1.00 95.62 189 SER A N 1
ATOM 1404 C CA . SER A 1 189 ? 5.605 -6.707 -4.847 1.00 95.62 189 SER A CA 1
ATOM 1405 C C . SER A 1 189 ? 5.104 -7.074 -3.448 1.00 95.62 189 SER A C 1
ATOM 1407 O O . SER A 1 189 ? 5.917 -7.282 -2.551 1.00 95.62 189 SER A O 1
ATOM 1409 N N . ARG A 1 190 ? 3.790 -7.254 -3.255 1.00 94.00 190 ARG A N 1
ATOM 1410 C CA . ARG A 1 190 ? 3.209 -7.683 -1.967 1.00 94.00 190 ARG A CA 1
ATOM 1411 C C . ARG A 1 190 ? 3.660 -9.078 -1.516 1.00 94.00 190 ARG A C 1
ATOM 1413 O O . ARG A 1 190 ? 3.689 -9.354 -0.320 1.00 94.00 190 ARG A O 1
ATOM 1420 N N . ASN A 1 191 ? 4.061 -9.932 -2.463 1.00 94.06 191 ASN A N 1
ATOM 1421 C CA . ASN A 1 191 ? 4.634 -11.257 -2.196 1.00 94.06 191 ASN A CA 1
ATOM 1422 C C . ASN A 1 191 ? 6.145 -11.194 -1.896 1.00 94.06 191 ASN A C 1
ATOM 1424 O O . ASN A 1 191 ? 6.767 -12.220 -1.627 1.00 94.06 191 ASN A O 1
ATOM 1428 N N . ARG A 1 192 ? 6.732 -9.992 -1.928 1.00 94.25 192 ARG A N 1
ATOM 1429 C CA . ARG A 1 192 ? 8.123 -9.690 -1.576 1.00 94.25 192 ARG A CA 1
ATOM 1430 C C . ARG A 1 192 ? 8.177 -8.619 -0.477 1.00 94.25 192 ARG A C 1
ATOM 1432 O O . ARG A 1 192 ? 8.688 -7.514 -0.712 1.00 94.25 192 ARG A O 1
ATOM 1439 N N . PRO A 1 193 ? 7.611 -8.906 0.707 1.00 94.19 193 PRO A N 1
ATOM 1440 C CA . PRO A 1 193 ? 7.633 -7.958 1.805 1.00 94.19 193 PRO A CA 1
ATOM 1441 C C . PRO A 1 193 ? 9.065 -7.707 2.292 1.00 94.19 193 PRO A C 1
ATOM 1443 O O . PRO A 1 193 ? 9.923 -8.590 2.233 1.00 94.19 193 PRO A O 1
ATOM 1446 N N . GLY A 1 194 ? 9.305 -6.506 2.811 1.00 91.81 194 GLY A N 1
ATOM 1447 C CA . GLY A 1 194 ? 10.450 -6.233 3.671 1.00 91.81 194 GLY A CA 1
ATOM 1448 C C . GLY A 1 194 ? 10.325 -6.923 5.033 1.00 91.81 194 GLY A C 1
ATOM 1449 O O . GLY A 1 194 ? 9.440 -7.742 5.281 1.00 91.81 194 GLY A O 1
ATOM 1450 N N . ASN A 1 195 ? 11.206 -6.561 5.963 1.00 88.50 195 ASN A N 1
ATOM 1451 C CA . ASN A 1 195 ? 11.224 -7.168 7.297 1.00 88.50 195 ASN A CA 1
ATOM 1452 C C . ASN A 1 195 ? 9.996 -6.792 8.149 1.00 88.50 195 ASN A C 1
ATOM 1454 O O . ASN A 1 195 ? 9.606 -7.528 9.062 1.00 88.50 195 ASN A O 1
ATOM 1458 N N . GLY A 1 196 ? 9.369 -5.661 7.835 1.00 88.69 196 GLY A N 1
ATOM 1459 C CA . GLY A 1 196 ? 8.361 -5.018 8.656 1.00 88.69 196 GLY A CA 1
ATOM 1460 C C . GLY A 1 196 ? 8.969 -4.155 9.759 1.00 88.69 196 GLY A C 1
ATOM 1461 O O . GLY A 1 196 ? 10.117 -4.340 10.163 1.00 88.69 196 GLY A O 1
ATOM 1462 N N . LEU A 1 197 ? 8.191 -3.199 10.270 1.00 84.25 197 LEU A N 1
ATOM 1463 C CA . LEU A 1 197 ? 8.646 -2.281 11.316 1.00 84.25 197 LEU A CA 1
ATOM 1464 C C . LEU A 1 197 ? 7.589 -1.975 12.379 1.00 84.25 197 LEU A C 1
ATOM 1466 O O . LEU A 1 197 ? 6.383 -2.135 12.183 1.00 84.25 197 LEU A O 1
ATOM 1470 N N . HIS A 1 198 ? 8.070 -1.559 13.553 1.00 83.88 198 HIS A N 1
ATOM 1471 C CA . HIS A 1 198 ? 7.214 -1.090 14.635 1.00 83.88 198 HIS A CA 1
ATOM 1472 C C . HIS A 1 198 ? 6.520 0.206 14.222 1.00 83.88 198 HIS A C 1
ATOM 1474 O O . HIS A 1 198 ? 7.182 1.164 13.829 1.00 83.88 198 HIS A O 1
ATOM 1480 N N . SER A 1 199 ? 5.201 0.264 14.394 1.00 83.12 199 SER A N 1
ATOM 1481 C CA . SER A 1 199 ? 4.433 1.463 14.070 1.00 83.12 199 SER A CA 1
ATOM 1482 C C . SER A 1 199 ? 3.917 2.162 15.321 1.00 83.12 199 SER A C 1
ATOM 1484 O O . SER A 1 199 ? 3.365 1.545 16.240 1.00 83.12 199 SER A O 1
ATOM 1486 N N . ARG A 1 200 ? 4.061 3.486 15.325 1.00 84.44 200 ARG A N 1
ATOM 1487 C CA . ARG A 1 200 ? 3.441 4.381 16.295 1.00 84.44 200 ARG A CA 1
ATOM 1488 C C . ARG A 1 200 ? 2.329 5.153 15.601 1.00 84.44 200 ARG A C 1
ATOM 1490 O O . ARG A 1 200 ? 2.576 5.859 14.635 1.00 84.44 200 ARG A O 1
ATOM 1497 N N . VAL A 1 201 ? 1.123 5.038 16.137 1.00 83.25 201 VAL A N 1
ATOM 1498 C CA . VAL A 1 201 ? -0.063 5.750 15.669 1.00 83.25 201 VAL A CA 1
ATOM 1499 C C . VAL A 1 201 ? -0.299 6.945 16.581 1.00 83.25 201 VAL A C 1
ATOM 1501 O O . VAL A 1 201 ? -0.639 6.776 17.752 1.00 83.25 201 VAL A O 1
ATOM 1504 N N . ASN A 1 202 ? -0.133 8.157 16.060 1.00 81.38 202 ASN A N 1
ATOM 1505 C CA . ASN A 1 202 ? -0.501 9.375 16.778 1.00 81.38 202 ASN A CA 1
ATOM 1506 C C . ASN A 1 202 ? -1.935 9.745 16.401 1.00 81.38 202 ASN A C 1
ATOM 1508 O O . ASN A 1 202 ? -2.181 10.318 15.346 1.00 81.38 202 ASN A O 1
ATOM 1512 N N . TRP A 1 203 ? -2.890 9.410 17.266 1.00 81.88 203 TRP A N 1
ATOM 1513 C CA . TRP A 1 203 ? -4.307 9.598 16.982 1.00 81.88 203 TRP A CA 1
ATOM 1514 C C . TRP A 1 203 ? -4.913 10.650 17.902 1.00 81.88 203 TRP A C 1
ATOM 1516 O O . TRP A 1 203 ? -4.908 10.520 19.128 1.00 81.88 203 TRP A O 1
ATOM 1526 N N . ASP A 1 204 ? -5.484 11.685 17.291 1.00 81.56 204 ASP A N 1
ATOM 1527 C CA . ASP A 1 204 ? -6.244 12.714 17.986 1.00 81.56 204 ASP A CA 1
ATOM 1528 C C . ASP A 1 204 ? -7.754 12.498 17.766 1.00 81.56 204 ASP A C 1
ATOM 1530 O O . ASP A 1 204 ? -8.306 12.874 16.726 1.00 81.56 204 ASP A O 1
ATOM 1534 N N . PRO A 1 205 ? -8.475 11.928 18.749 1.00 79.50 205 PRO A N 1
ATOM 1535 C CA . PRO A 1 205 ? -9.911 11.708 18.637 1.00 79.50 205 PRO A CA 1
ATOM 1536 C C . PRO A 1 205 ? -10.740 12.996 18.739 1.00 79.50 205 PRO A C 1
ATOM 1538 O O . PRO A 1 205 ? -11.974 12.931 18.668 1.00 79.50 205 PRO A O 1
ATOM 1541 N N . THR A 1 206 ? -10.141 14.149 19.030 1.00 79.88 206 THR A N 1
ATOM 1542 C CA . THR A 1 206 ? -10.858 15.422 19.176 1.00 79.88 206 THR A CA 1
ATOM 1543 C C . THR A 1 206 ? -11.054 16.117 17.834 1.00 79.88 206 THR A C 1
ATOM 1545 O O . THR A 1 206 ? -12.112 16.717 17.621 1.00 79.88 206 THR A O 1
ATOM 1548 N N . LYS A 1 207 ? -10.127 15.919 16.890 1.00 70.88 207 LYS A N 1
ATOM 1549 C CA . LYS A 1 207 ? -10.253 16.363 15.501 1.00 70.88 207 LYS A CA 1
ATOM 1550 C C . LYS A 1 207 ? -11.317 15.540 14.786 1.00 70.88 207 LYS A C 1
ATOM 1552 O O . LYS A 1 207 ? -11.206 14.331 14.603 1.00 70.88 207 LYS A O 1
ATOM 1557 N N . ARG A 1 208 ? -12.413 16.204 14.422 1.00 68.19 208 ARG A N 1
ATOM 1558 C CA . ARG A 1 208 ? -13.552 15.580 13.726 1.00 68.19 208 ARG A CA 1
ATOM 1559 C C . ARG A 1 208 ? -13.889 16.260 12.415 1.00 68.19 208 ARG A C 1
ATOM 1561 O O . ARG A 1 208 ? -14.923 15.935 11.851 1.00 68.19 208 ARG A O 1
ATOM 1568 N N . GLN A 1 209 ? -13.103 17.232 11.983 1.00 70.12 209 GLN A N 1
ATOM 1569 C CA . GLN A 1 209 ? -13.412 18.036 10.814 1.00 70.12 209 GLN A CA 1
ATOM 1570 C C . GLN A 1 209 ? -12.320 17.854 9.778 1.00 70.12 209 GLN A C 1
ATOM 1572 O O . GLN A 1 209 ? -11.138 17.903 10.105 1.00 70.12 209 GLN A O 1
ATOM 1577 N N . ILE A 1 210 ? -12.752 17.614 8.549 1.00 66.94 210 ILE A N 1
ATOM 1578 C CA . ILE A 1 210 ? -11.906 17.592 7.366 1.00 66.94 210 ILE A CA 1
ATOM 1579 C C . ILE A 1 210 ? -12.474 18.661 6.453 1.00 66.94 210 ILE A C 1
ATOM 1581 O O . ILE A 1 210 ? -13.650 18.591 6.101 1.00 66.94 210 ILE A O 1
ATOM 1585 N N . THR A 1 211 ? -11.660 19.650 6.115 1.00 67.56 211 THR A N 1
ATOM 1586 C CA . THR A 1 211 ? -12.025 20.660 5.126 1.00 67.56 211 THR A CA 1
ATOM 1587 C C . THR A 1 211 ? -11.530 20.171 3.777 1.00 67.56 211 THR A C 1
ATOM 1589 O O . THR A 1 211 ? -10.331 19.984 3.596 1.00 67.56 211 THR A O 1
ATOM 1592 N N . LEU A 1 212 ? -12.457 19.913 2.862 1.00 67.12 212 LEU A N 1
ATOM 1593 C CA . LEU A 1 212 ? -12.147 19.572 1.481 1.00 67.12 212 LEU A CA 1
ATOM 1594 C C . LEU A 1 212 ? -11.594 20.799 0.743 1.00 67.12 212 LEU A C 1
ATOM 1596 O O . LEU A 1 212 ? -11.819 21.940 1.150 1.00 67.12 212 LEU A O 1
ATOM 1600 N N . THR A 1 213 ? -10.925 20.569 -0.384 1.00 63.94 213 THR A N 1
ATOM 1601 C CA . THR A 1 213 ? -10.368 21.621 -1.254 1.00 63.94 213 THR A CA 1
ATOM 1602 C C . THR A 1 213 ? -11.423 22.605 -1.771 1.00 63.94 213 THR A C 1
ATOM 1604 O O . THR A 1 213 ? -11.125 23.775 -1.991 1.00 63.94 213 THR A O 1
ATOM 1607 N N . ASN A 1 214 ? -12.685 22.177 -1.879 1.00 69.88 214 ASN A N 1
ATOM 1608 C CA . ASN A 1 214 ? -13.829 23.035 -2.212 1.00 69.88 214 ASN A CA 1
ATOM 1609 C C . ASN A 1 214 ? -14.409 23.816 -1.008 1.00 69.88 214 ASN A C 1
ATOM 1611 O O . ASN A 1 214 ? -15.464 24.438 -1.129 1.00 69.88 214 ASN A O 1
ATOM 1615 N N . GLY A 1 215 ? -13.764 23.759 0.161 1.00 73.38 215 GLY A N 1
ATOM 1616 C CA . GLY A 1 215 ? -14.187 24.429 1.393 1.00 73.38 215 GLY A CA 1
ATOM 1617 C C . GLY A 1 215 ? -15.251 23.686 2.210 1.00 73.38 215 GLY A C 1
ATOM 1618 O O . GLY A 1 215 ? -15.615 24.148 3.292 1.00 73.38 215 GLY A O 1
ATOM 1619 N N . VAL A 1 216 ? -15.752 22.534 1.747 1.00 72.06 216 VAL A N 1
ATOM 1620 C CA . VAL A 1 216 ? -16.749 21.747 2.487 1.00 72.06 216 VAL A CA 1
ATOM 1621 C C . VAL A 1 216 ? -16.113 21.111 3.720 1.00 72.06 216 VAL A C 1
ATOM 1623 O O . VAL A 1 216 ? -15.137 20.372 3.621 1.00 72.06 216 VAL A O 1
ATOM 1626 N N . VAL A 1 217 ? -16.706 21.348 4.891 1.00 71.38 217 VAL A N 1
ATOM 1627 C CA . VAL A 1 217 ? -16.278 20.728 6.149 1.00 71.38 217 VAL A CA 1
ATOM 1628 C C . VAL A 1 217 ? -17.085 19.459 6.402 1.00 71.38 217 VAL A C 1
ATOM 1630 O O . VAL A 1 217 ? -18.267 19.508 6.743 1.00 71.38 217 VAL A O 1
ATOM 1633 N N . LEU A 1 218 ? -16.433 18.306 6.287 1.00 67.50 218 LEU A N 1
ATOM 1634 C CA . LEU A 1 218 ? -17.016 17.010 6.610 1.00 67.50 218 LEU A CA 1
ATOM 1635 C C . LEU A 1 218 ? -16.720 16.619 8.055 1.00 67.50 218 LEU A C 1
ATOM 1637 O O . LEU A 1 218 ? -15.611 16.808 8.562 1.00 67.50 218 LEU A O 1
ATOM 1641 N N . ARG A 1 219 ? -17.706 16.002 8.717 1.00 68.12 219 ARG A N 1
ATOM 1642 C CA . ARG A 1 219 ? -17.495 15.400 10.034 1.00 68.12 219 ARG A CA 1
ATOM 1643 C C . ARG A 1 219 ? -16.908 13.994 9.884 1.00 68.12 219 ARG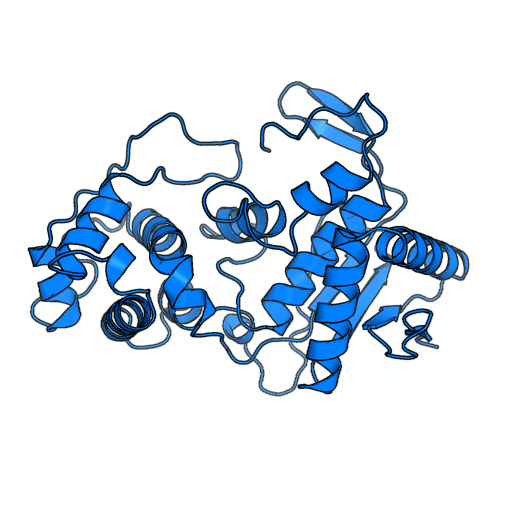 A C 1
ATOM 1645 O O . ARG A 1 219 ? -17.623 13.052 9.554 1.00 68.12 219 ARG A O 1
ATOM 1652 N N . GLY A 1 220 ? -15.622 13.841 10.173 1.00 70.38 220 GLY A N 1
ATOM 1653 C CA . GLY A 1 220 ? -14.934 12.553 10.187 1.00 70.38 220 GLY A CA 1
ATOM 1654 C C . GLY A 1 220 ? -15.407 11.634 11.322 1.00 70.38 220 GLY A C 1
ATOM 1655 O O . GLY A 1 220 ? -15.675 12.076 12.445 1.00 70.38 220 GLY A O 1
ATOM 1656 N N . SER A 1 221 ? -15.488 10.330 11.041 1.00 82.81 221 SER A N 1
ATOM 1657 C CA . SER A 1 221 ? -15.649 9.300 12.072 1.00 82.81 221 SER A CA 1
ATOM 1658 C C . SER A 1 221 ? -14.304 9.040 12.743 1.00 82.81 221 SER A C 1
ATOM 1660 O O . SER A 1 221 ? -13.343 8.677 12.072 1.00 82.81 221 SER A O 1
ATOM 1662 N N . LYS A 1 222 ? -14.250 9.171 14.073 1.00 83.62 222 LYS A N 1
ATOM 1663 C CA . LYS A 1 222 ? -13.033 8.894 14.857 1.00 83.62 222 LYS A CA 1
ATOM 1664 C C . LYS A 1 222 ? -12.563 7.450 14.713 1.00 83.62 222 LYS A C 1
ATOM 1666 O O . LYS A 1 222 ? -11.376 7.168 14.773 1.00 83.62 222 LYS A O 1
ATOM 1671 N N . THR A 1 223 ? -13.520 6.535 14.583 1.00 87.62 223 THR A N 1
ATOM 1672 C CA . THR A 1 223 ? -13.215 5.116 14.447 1.00 87.62 223 THR A CA 1
ATOM 1673 C C . THR A 1 223 ? -12.612 4.833 13.077 1.00 87.62 223 THR A C 1
ATOM 1675 O O . THR A 1 223 ? -11.631 4.110 12.997 1.00 87.62 223 THR A O 1
ATOM 1678 N N . VAL A 1 224 ? -13.130 5.472 12.022 1.00 87.56 224 VAL A N 1
ATOM 1679 C CA . VAL A 1 224 ? -12.545 5.362 10.678 1.00 87.56 224 VAL A CA 1
ATOM 1680 C C . VAL A 1 224 ? -11.164 6.008 10.627 1.00 87.56 224 VAL A C 1
ATOM 1682 O O . VAL A 1 224 ? -10.264 5.416 10.049 1.00 87.56 224 VAL A O 1
ATOM 1685 N N . SER A 1 225 ? -10.963 7.173 11.259 1.00 86.31 225 SER A N 1
ATOM 1686 C CA . SER A 1 225 ? -9.627 7.781 11.299 1.00 86.31 225 SER A CA 1
ATOM 1687 C C . SER A 1 225 ? -8.628 6.917 12.061 1.00 86.31 225 SER A C 1
ATOM 1689 O O . SER A 1 225 ? -7.506 6.764 11.611 1.00 86.31 225 SER A O 1
ATOM 1691 N N . LEU A 1 226 ? -9.029 6.277 13.164 1.00 87.56 226 LEU A N 1
ATOM 1692 C CA . LEU A 1 226 ? -8.158 5.311 13.833 1.00 87.56 226 LEU A CA 1
ATOM 1693 C C . LEU A 1 226 ? -7.851 4.101 12.936 1.00 87.56 226 LEU A C 1
ATOM 1695 O O . LEU A 1 226 ? -6.715 3.648 12.891 1.00 87.56 226 LEU A O 1
ATOM 1699 N N . ALA A 1 227 ? -8.853 3.578 12.227 1.00 91.50 227 ALA A N 1
ATOM 1700 C CA . ALA A 1 227 ? -8.689 2.434 11.334 1.00 91.50 227 ALA A CA 1
ATOM 1701 C C . ALA A 1 227 ? -7.742 2.732 10.159 1.00 91.50 227 ALA A C 1
ATOM 1703 O O . ALA A 1 227 ? -6.967 1.861 9.772 1.00 91.50 227 ALA A O 1
ATOM 1704 N N . HIS A 1 228 ? -7.773 3.959 9.634 1.00 91.38 228 HIS A N 1
ATOM 1705 C CA . HIS A 1 228 ? -6.827 4.457 8.635 1.00 91.38 228 HIS A CA 1
ATOM 1706 C C . HIS A 1 228 ? -5.383 4.351 9.152 1.00 91.38 228 HIS A C 1
ATOM 1708 O O . HIS A 1 228 ? -4.568 3.626 8.587 1.00 91.38 228 HIS A O 1
ATOM 1714 N N . GLU A 1 229 ? -5.087 4.942 10.312 1.00 88.75 229 GLU A N 1
ATOM 1715 C CA . GLU A 1 229 ? -3.737 4.867 10.891 1.00 88.75 229 GLU A CA 1
ATOM 1716 C C . GLU A 1 229 ? -3.296 3.429 11.204 1.00 88.75 229 GLU A C 1
ATOM 1718 O O . GLU A 1 229 ? -2.143 3.048 11.004 1.00 88.75 229 GLU A O 1
ATOM 1723 N N . LEU A 1 230 ? -4.221 2.598 11.689 1.00 91.31 230 LEU A N 1
ATOM 1724 C CA . LEU A 1 230 ? -3.952 1.185 11.954 1.00 91.31 230 LEU A CA 1
ATOM 1725 C C . LEU A 1 230 ? -3.692 0.383 10.672 1.00 91.31 230 LEU A C 1
ATOM 1727 O O . LEU A 1 230 ? -2.950 -0.593 10.719 1.00 91.31 230 LEU A O 1
ATOM 1731 N N . THR A 1 231 ? -4.256 0.797 9.538 1.00 94.19 231 THR A N 1
ATOM 1732 C CA . THR A 1 231 ? -4.003 0.178 8.230 1.00 94.19 231 THR A CA 1
ATOM 1733 C C . THR A 1 231 ? -2.587 0.487 7.753 1.00 94.19 231 THR A C 1
ATOM 1735 O O . THR A 1 231 ? -1.871 -0.426 7.348 1.00 94.19 231 THR A O 1
ATOM 1738 N N . HIS A 1 232 ? -2.117 1.730 7.906 1.00 91.88 232 HIS A N 1
ATOM 1739 C CA . HIS A 1 232 ? -0.697 2.033 7.699 1.00 91.88 232 HIS A CA 1
ATOM 1740 C C . HIS A 1 232 ? 0.199 1.199 8.611 1.00 91.88 232 HIS A C 1
ATOM 1742 O O . HIS A 1 232 ? 1.192 0.632 8.158 1.00 91.88 232 HIS A O 1
ATOM 1748 N N . ALA A 1 233 ? -0.166 1.091 9.891 1.00 90.19 233 ALA A N 1
ATOM 1749 C CA . ALA A 1 233 ? 0.588 0.308 10.858 1.00 90.19 233 ALA A CA 1
ATOM 1750 C C . ALA A 1 233 ? 0.654 -1.184 10.492 1.00 90.19 233 ALA A C 1
ATOM 1752 O O . ALA A 1 233 ? 1.700 -1.802 10.692 1.00 90.19 233 ALA A O 1
ATOM 1753 N N . LEU A 1 234 ? -0.429 -1.743 9.937 1.00 93.81 234 LEU A N 1
ATOM 1754 C CA . LEU A 1 234 ? -0.468 -3.106 9.413 1.00 93.81 234 LEU A CA 1
ATOM 1755 C C . LEU A 1 234 ? 0.529 -3.272 8.264 1.00 93.81 234 LEU A C 1
ATOM 1757 O O . LEU A 1 234 ? 1.450 -4.073 8.392 1.00 93.81 234 LEU A O 1
ATOM 1761 N N . TYR A 1 235 ? 0.416 -2.474 7.200 1.00 94.38 235 TYR A N 1
ATOM 1762 C CA . TYR A 1 235 ? 1.288 -2.618 6.029 1.00 94.38 235 TYR A CA 1
ATOM 1763 C C . TYR A 1 235 ? 2.760 -2.334 6.343 1.00 94.38 235 TYR A C 1
ATOM 1765 O O . TYR A 1 235 ? 3.639 -3.051 5.870 1.00 94.38 235 TYR A O 1
ATOM 1773 N N . ASN A 1 236 ? 3.047 -1.356 7.206 1.00 91.38 236 ASN A N 1
ATOM 1774 C CA . ASN A 1 236 ? 4.396 -1.140 7.729 1.00 91.38 236 ASN A CA 1
ATOM 1775 C C . ASN A 1 236 ? 4.886 -2.358 8.523 1.00 91.38 236 ASN A C 1
ATOM 1777 O O . ASN A 1 236 ? 6.034 -2.772 8.388 1.00 91.38 236 ASN A O 1
ATOM 1781 N N . GLY A 1 237 ? 4.029 -2.942 9.363 1.00 89.94 237 GLY A N 1
ATOM 1782 C CA . GLY A 1 237 ? 4.341 -4.141 10.132 1.00 89.94 237 GLY A CA 1
ATOM 1783 C C . GLY A 1 237 ? 4.593 -5.354 9.243 1.00 89.94 237 GLY A C 1
ATOM 1784 O O . GLY A 1 237 ? 5.452 -6.170 9.563 1.00 89.94 237 GLY A O 1
ATOM 1785 N N . GLU A 1 238 ? 3.894 -5.475 8.122 1.00 92.88 238 GLU A N 1
ATOM 1786 C CA . GLU A 1 238 ? 4.040 -6.561 7.150 1.00 92.88 238 GLU A CA 1
ATOM 1787 C C . GLU A 1 238 ? 5.192 -6.351 6.167 1.00 92.88 238 GLU A C 1
ATOM 1789 O O . GLU A 1 238 ? 5.496 -7.265 5.412 1.00 92.88 238 GLU A O 1
ATOM 1794 N N . GLY A 1 239 ? 5.854 -5.190 6.177 1.00 93.25 239 GLY A N 1
ATOM 1795 C CA . GLY A 1 239 ? 6.882 -4.885 5.182 1.00 93.25 239 GLY A CA 1
ATOM 1796 C C . GLY A 1 239 ? 6.282 -4.664 3.791 1.00 93.25 239 GLY A C 1
ATOM 1797 O O . GLY A 1 239 ? 6.938 -4.921 2.788 1.00 93.25 239 GLY A O 1
ATOM 1798 N N . GLN A 1 240 ? 5.018 -4.258 3.715 1.00 95.56 240 GLN A N 1
ATOM 1799 C CA . GLN A 1 240 ? 4.248 -4.138 2.478 1.00 95.56 240 GLN A CA 1
ATOM 1800 C C . GLN A 1 240 ? 3.961 -2.689 2.078 1.00 95.56 240 GLN A C 1
ATOM 1802 O O . GLN A 1 240 ? 3.271 -2.450 1.091 1.00 95.56 240 GLN A O 1
ATOM 1807 N N . GLN A 1 241 ? 4.497 -1.706 2.803 1.00 93.81 241 GLN A N 1
ATOM 1808 C CA . GLN A 1 241 ? 4.288 -0.304 2.468 1.00 93.81 241 GLN A CA 1
ATOM 1809 C C . GLN A 1 241 ? 4.925 0.055 1.114 1.00 93.81 241 GLN A C 1
ATOM 1811 O O . GLN A 1 241 ? 6.065 -0.312 0.829 1.00 93.81 241 GLN A O 1
ATOM 1816 N N . LEU A 1 242 ? 4.204 0.804 0.282 1.00 93.69 242 LEU A N 1
ATOM 1817 C CA . LEU A 1 242 ? 4.690 1.239 -1.032 1.00 93.69 242 LEU A CA 1
ATOM 1818 C C . LEU A 1 242 ? 5.313 2.631 -1.014 1.00 93.69 242 LEU A C 1
ATOM 1820 O O . LEU A 1 242 ? 6.121 2.957 -1.881 1.00 93.69 242 LEU A O 1
ATOM 1824 N N . GLY A 1 243 ? 4.925 3.461 -0.049 1.00 88.88 243 GLY A N 1
ATOM 1825 C CA . GLY A 1 243 ? 5.289 4.869 -0.008 1.00 88.88 243 GLY A CA 1
ATOM 1826 C C . GLY A 1 243 ? 6.046 5.302 1.239 1.00 88.88 243 GLY A C 1
ATOM 1827 O O . GLY A 1 243 ? 6.288 4.535 2.169 1.00 88.88 243 GLY A O 1
ATOM 1828 N N . ASN A 1 244 ? 6.406 6.581 1.242 1.00 86.50 244 ASN A N 1
ATOM 1829 C CA . ASN A 1 244 ? 6.865 7.298 2.422 1.00 86.50 244 ASN A CA 1
ATOM 1830 C C . ASN A 1 244 ? 5.762 8.193 2.958 1.00 86.50 244 ASN A C 1
ATOM 1832 O O . ASN A 1 244 ? 5.065 8.852 2.196 1.00 86.50 244 ASN A O 1
ATOM 1836 N N . GLU A 1 245 ? 5.680 8.292 4.272 1.00 79.75 245 GLU A N 1
ATOM 1837 C CA . GLU A 1 245 ? 4.879 9.309 4.937 1.00 79.75 245 GLU A CA 1
ATOM 1838 C C . GLU A 1 245 ? 5.394 10.724 4.600 1.00 79.75 245 GLU A C 1
ATOM 1840 O O . GLU A 1 245 ? 6.602 10.929 4.511 1.00 79.75 245 GLU A O 1
ATOM 1845 N N . ASN A 1 246 ? 4.463 11.671 4.428 1.00 75.62 246 ASN A N 1
ATOM 1846 C CA . ASN A 1 246 ? 4.633 13.132 4.362 1.00 75.62 246 ASN A CA 1
ATOM 1847 C C . ASN A 1 246 ? 5.802 13.703 3.527 1.00 75.62 246 ASN A C 1
ATOM 1849 O O . ASN A 1 246 ? 6.971 13.636 3.896 1.00 75.62 246 ASN A O 1
ATOM 1853 N N . GLY A 1 247 ? 5.464 14.451 2.471 1.00 78.38 247 GLY A N 1
ATOM 1854 C CA . GLY A 1 247 ? 6.421 15.309 1.757 1.00 78.38 247 GLY A CA 1
ATOM 1855 C C . GLY A 1 247 ? 7.405 14.566 0.849 1.00 78.38 247 GLY A C 1
ATOM 1856 O O . GLY A 1 247 ? 8.386 15.157 0.404 1.00 78.38 247 GLY A O 1
ATOM 1857 N N . HIS A 1 248 ? 7.146 13.290 0.560 1.00 89.00 248 HIS A N 1
ATOM 1858 C CA . HIS A 1 248 ? 7.916 12.483 -0.380 1.00 89.00 248 HIS A CA 1
ATOM 1859 C C . HIS A 1 248 ? 7.091 12.207 -1.645 1.00 89.00 248 HIS A C 1
ATOM 1861 O O . HIS A 1 248 ? 5.865 12.122 -1.571 1.00 89.00 248 HIS A O 1
ATOM 1867 N N . PHE A 1 249 ? 7.733 11.997 -2.803 1.00 89.88 249 PHE A N 1
ATOM 1868 C CA . PHE A 1 249 ? 7.004 11.752 -4.061 1.00 89.88 249 PHE A CA 1
ATOM 1869 C C . PHE A 1 249 ? 6.043 10.551 -3.953 1.00 89.88 249 PHE A C 1
ATOM 1871 O O . PHE A 1 249 ? 4.959 10.552 -4.525 1.00 89.88 249 PHE A O 1
ATOM 1878 N N . SER A 1 250 ? 6.415 9.541 -3.159 1.00 91.19 250 SER A N 1
ATOM 1879 C CA . SER A 1 250 ? 5.621 8.331 -2.909 1.00 91.19 250 SER A CA 1
ATOM 1880 C C . SER A 1 250 ? 4.591 8.432 -1.781 1.00 91.19 250 SER A C 1
ATOM 1882 O O . SER A 1 250 ? 3.898 7.447 -1.524 1.00 91.19 250 SER A O 1
ATOM 1884 N N . SER A 1 251 ? 4.422 9.599 -1.146 1.00 89.31 251 SER A N 1
ATOM 1885 C CA . SER A 1 251 ? 3.362 9.810 -0.145 1.00 89.31 251 SER A CA 1
ATOM 1886 C C . SER A 1 251 ? 1.964 9.596 -0.707 1.00 89.31 251 SER A C 1
ATOM 1888 O O . SER A 1 251 ? 1.079 9.140 0.005 1.00 89.31 251 SER A O 1
ATOM 1890 N N . VAL A 1 252 ? 1.772 9.809 -2.008 1.00 90.50 252 VAL A N 1
ATOM 1891 C CA . VAL A 1 252 ? 0.502 9.481 -2.654 1.00 90.50 252 VAL A CA 1
ATOM 1892 C C . VAL A 1 252 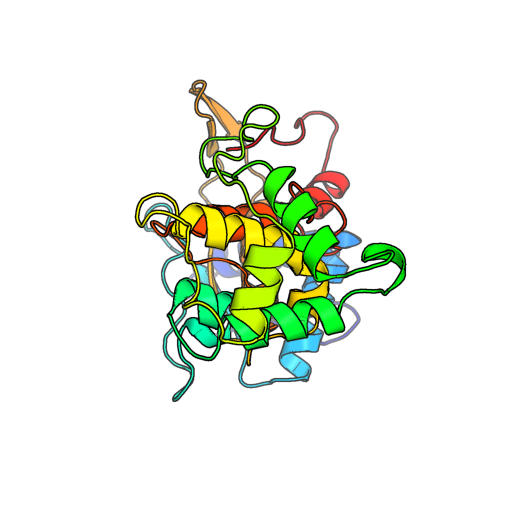? 0.158 7.990 -2.560 1.00 90.50 252 VAL A C 1
ATOM 1894 O O . VAL A 1 252 ? -0.980 7.652 -2.253 1.00 90.50 252 VAL A O 1
ATOM 1897 N N . LEU A 1 253 ? 1.120 7.086 -2.773 1.00 93.31 253 LEU A N 1
ATOM 1898 C CA . LEU A 1 253 ? 0.848 5.643 -2.731 1.00 93.31 253 LEU A CA 1
ATOM 1899 C C . LEU A 1 253 ? 0.648 5.147 -1.302 1.00 93.31 253 LEU A C 1
ATOM 1901 O O . LEU A 1 253 ? -0.172 4.258 -1.092 1.00 93.31 253 LEU A O 1
ATOM 1905 N N . TYR A 1 254 ? 1.347 5.762 -0.341 1.00 90.94 254 TYR A N 1
ATOM 1906 C CA . TYR A 1 254 ? 1.136 5.533 1.089 1.00 90.94 254 TYR A CA 1
ATOM 1907 C C . TYR A 1 254 ? -0.349 5.708 1.445 1.00 90.94 254 TYR A C 1
ATOM 1909 O O . TYR A 1 254 ? -0.975 4.801 1.994 1.00 90.94 254 TYR A O 1
ATOM 1917 N N . GLU A 1 255 ? -0.937 6.834 1.033 1.00 90.25 255 GLU A N 1
ATOM 1918 C CA . GLU A 1 255 ? -2.341 7.172 1.281 1.00 90.25 255 GLU A CA 1
ATOM 1919 C C . GLU A 1 255 ? -3.321 6.353 0.432 1.00 90.25 255 GLU A C 1
ATOM 1921 O O . GLU A 1 255 ? -4.293 5.806 0.950 1.00 90.25 255 GLU A O 1
ATOM 1926 N N . TYR A 1 256 ? -3.086 6.228 -0.877 1.00 92.81 256 TYR A N 1
ATOM 1927 C CA . TYR A 1 256 ? -4.020 5.555 -1.789 1.00 92.81 256 TYR A CA 1
ATOM 1928 C C . TYR A 1 256 ? -4.208 4.079 -1.442 1.00 92.81 256 TYR A C 1
ATOM 1930 O O . TYR A 1 256 ? -5.331 3.571 -1.504 1.00 92.81 256 TYR A O 1
ATOM 1938 N N . MET A 1 257 ? -3.126 3.409 -1.049 1.00 94.12 257 MET A N 1
ATOM 1939 C CA . MET A 1 257 ? -3.159 2.028 -0.587 1.00 94.12 257 MET A CA 1
ATOM 1940 C C . MET A 1 257 ? -3.978 1.890 0.702 1.00 94.12 257 MET A C 1
ATOM 1942 O O . MET A 1 257 ? -4.859 1.036 0.780 1.00 94.12 257 MET A O 1
ATOM 1946 N N . CYS A 1 258 ? -3.754 2.768 1.682 1.00 93.00 258 CYS A N 1
ATOM 1947 C CA . CYS A 1 258 ? -4.505 2.778 2.937 1.00 93.00 258 CYS A CA 1
ATOM 1948 C C . CYS A 1 258 ? -5.998 3.060 2.726 1.00 93.00 258 CYS A C 1
ATOM 1950 O O . CYS A 1 258 ? -6.862 2.394 3.303 1.00 93.00 258 CYS A O 1
ATOM 1952 N N . VAL A 1 259 ? -6.324 4.020 1.860 1.00 92.25 259 VAL A N 1
ATOM 1953 C CA . VAL A 1 259 ? -7.714 4.368 1.559 1.00 92.25 259 VAL A CA 1
ATOM 1954 C C . VAL A 1 259 ? -8.411 3.254 0.768 1.00 92.25 259 VAL A C 1
ATOM 1956 O O . VAL A 1 259 ? -9.613 3.045 0.942 1.00 92.25 259 VAL A O 1
ATOM 1959 N N . GLY A 1 260 ? -7.672 2.507 -0.056 1.00 93.06 260 GLY A N 1
ATOM 1960 C CA . GLY A 1 260 ? -8.220 1.513 -0.979 1.00 93.06 260 GLY A CA 1
ATOM 1961 C C . GLY A 1 260 ? -8.705 2.163 -2.273 1.00 93.06 260 GLY A C 1
ATOM 1962 O O . GLY A 1 260 ? -9.861 1.993 -2.667 1.00 93.06 260 GLY A O 1
ATOM 1963 N N . LEU A 1 261 ? -7.848 2.973 -2.899 1.00 89.56 261 LEU A N 1
ATOM 1964 C CA . LEU A 1 261 ? -8.081 3.599 -4.204 1.00 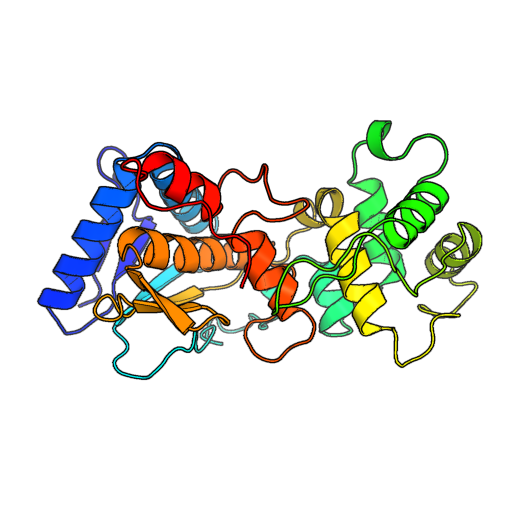89.56 261 LEU A CA 1
ATOM 1965 C C . LEU A 1 261 ? -7.288 2.886 -5.305 1.00 89.56 261 LEU A C 1
ATOM 1967 O O . LEU A 1 261 ? -6.315 2.188 -5.040 1.00 89.56 261 LEU A O 1
ATOM 1971 N N . GLY A 1 262 ? -7.693 3.073 -6.563 1.00 88.94 262 GLY A N 1
ATOM 1972 C CA . GLY A 1 262 ? -6.990 2.495 -7.711 1.00 88.94 262 GLY A CA 1
ATOM 1973 C C . GLY A 1 262 ? -6.874 0.963 -7.619 1.00 88.94 262 GLY A C 1
ATOM 1974 O O . GLY A 1 262 ? -7.892 0.305 -7.386 1.00 88.94 262 GLY A O 1
ATOM 1975 N N . PRO A 1 263 ? -5.674 0.375 -7.792 1.00 90.81 263 PRO A N 1
ATOM 1976 C CA . PRO A 1 263 ? -5.493 -1.078 -7.752 1.00 90.81 263 PRO A CA 1
ATOM 1977 C C . PRO A 1 263 ? -5.723 -1.691 -6.360 1.00 90.81 263 PRO A C 1
ATOM 1979 O O . PRO A 1 263 ? -5.913 -2.899 -6.266 1.00 90.81 263 PRO A O 1
ATOM 1982 N N . TRP A 1 264 ? -5.751 -0.887 -5.290 1.00 94.69 264 TRP A N 1
ATOM 1983 C CA . TRP A 1 264 ? -5.948 -1.361 -3.913 1.00 94.69 264 TRP A CA 1
ATOM 1984 C C . TRP A 1 264 ? -7.422 -1.427 -3.487 1.00 94.69 264 TRP A C 1
ATOM 1986 O O . TRP A 1 264 ? -7.722 -1.757 -2.343 1.00 94.69 264 TRP A O 1
ATOM 1996 N N . ALA A 1 265 ? -8.373 -1.142 -4.384 1.00 92.81 265 ALA A N 1
ATOM 1997 C CA . ALA A 1 265 ? -9.807 -1.127 -4.061 1.00 92.81 265 ALA A CA 1
ATOM 1998 C C . ALA A 1 265 ? -10.359 -2.479 -3.556 1.00 92.81 265 ALA A C 1
ATOM 2000 O O . ALA A 1 265 ? -11.406 -2.535 -2.900 1.00 92.81 265 ALA A O 1
ATOM 2001 N N . THR A 1 266 ? -9.670 -3.580 -3.865 1.00 92.62 266 THR A N 1
ATOM 2002 C CA . THR A 1 266 ? -10.034 -4.932 -3.426 1.00 92.62 266 THR A CA 1
ATOM 2003 C C . THR A 1 266 ? -9.295 -5.399 -2.178 1.00 92.62 266 THR A C 1
ATOM 2005 O O . THR A 1 266 ? -9.639 -6.468 -1.683 1.00 92.62 266 THR A O 1
ATOM 2008 N N . GLU A 1 267 ? -8.324 -4.640 -1.658 1.00 93.62 267 GLU A N 1
ATOM 2009 C CA . GLU A 1 267 ? -7.602 -5.033 -0.444 1.00 93.62 267 GLU A CA 1
ATOM 2010 C C . GLU A 1 267 ? -8.564 -5.121 0.750 1.00 93.62 267 GLU A C 1
ATOM 2012 O O . GLU A 1 267 ? -9.456 -4.279 0.931 1.00 93.62 267 GLU A O 1
ATOM 2017 N N . GLU A 1 268 ? -8.400 -6.175 1.552 1.00 93.06 268 GLU A N 1
ATOM 2018 C CA . GLU A 1 268 ? -9.292 -6.486 2.676 1.00 93.06 268 GLU A CA 1
ATOM 2019 C C . GLU A 1 268 ? -9.218 -5.413 3.766 1.00 93.06 268 GLU A C 1
ATOM 2021 O O . GLU A 1 268 ? -10.240 -5.020 4.332 1.00 93.06 268 GLU A O 1
ATOM 2026 N N . CYS A 1 269 ? -8.010 -4.903 4.014 1.00 95.44 269 CYS A N 1
ATOM 2027 C CA . CYS A 1 269 ? -7.739 -3.856 4.987 1.00 95.44 269 CYS A CA 1
ATOM 2028 C C . CYS A 1 269 ? -7.556 -2.509 4.275 1.00 95.44 269 CYS A C 1
ATOM 2030 O O . CYS A 1 269 ? -6.454 -2.162 3.846 1.00 95.44 269 CYS A O 1
ATOM 2032 N N . SER A 1 270 ? -8.647 -1.752 4.137 1.00 95.44 270 SER A N 1
ATOM 2033 C CA . SER A 1 270 ? -8.624 -0.383 3.609 1.00 95.44 270 SER A CA 1
ATOM 2034 C C . SER A 1 270 ? -9.725 0.498 4.202 1.00 95.44 270 SER A C 1
ATOM 2036 O O . SER A 1 270 ? -10.797 0.020 4.590 1.00 95.44 270 SER A O 1
ATOM 2038 N N . GLU A 1 271 ? -9.490 1.813 4.245 1.00 92.75 271 GLU A N 1
ATOM 2039 C CA . GLU A 1 271 ? -10.435 2.790 4.799 1.00 92.75 271 GLU A CA 1
ATOM 2040 C C . GLU A 1 271 ? -11.822 2.681 4.159 1.00 92.75 271 GLU A C 1
ATOM 2042 O O . GLU A 1 271 ? -12.837 2.731 4.861 1.00 92.75 271 GLU A O 1
ATOM 2047 N N . ASN A 1 272 ? -11.878 2.501 2.836 1.00 91.81 272 ASN A N 1
ATOM 2048 C CA . ASN A 1 272 ? -13.130 2.370 2.098 1.00 91.81 272 ASN A CA 1
ATOM 2049 C C . ASN A 1 272 ? -13.950 1.147 2.541 1.00 91.81 272 ASN A C 1
ATOM 2051 O O . ASN A 1 272 ? -15.175 1.258 2.640 1.00 91.81 272 ASN A O 1
ATOM 2055 N N . LYS A 1 273 ? -13.312 0.016 2.883 1.00 93.50 273 LYS A N 1
ATOM 2056 C CA . LYS A 1 273 ? -14.009 -1.165 3.429 1.00 93.50 273 LYS A CA 1
ATOM 2057 C C . LYS A 1 273 ? -14.625 -0.862 4.788 1.00 93.50 273 LYS A C 1
ATOM 2059 O O . LYS A 1 273 ? -15.801 -1.143 4.999 1.00 93.50 273 LYS A O 1
ATOM 2064 N N . TYR A 1 274 ? -13.885 -0.199 5.677 1.00 91.75 274 TYR A N 1
ATOM 2065 C CA . TYR A 1 274 ? -14.420 0.167 6.990 1.00 91.75 274 TYR A CA 1
ATOM 2066 C C . TYR A 1 274 ? -15.561 1.186 6.871 1.00 91.75 274 TYR A C 1
ATOM 2068 O O . TYR A 1 274 ? -16.580 1.085 7.555 1.00 91.75 274 TYR A O 1
ATOM 2076 N N . ARG A 1 275 ? -15.428 2.174 5.975 1.00 88.50 275 ARG A N 1
ATOM 2077 C CA . ARG A 1 275 ? -16.485 3.160 5.704 1.00 88.50 275 ARG A CA 1
ATOM 2078 C C . ARG A 1 275 ? -17.768 2.511 5.202 1.00 88.50 275 ARG A C 1
ATOM 2080 O O . ARG A 1 275 ? -18.832 2.917 5.663 1.00 88.50 275 ARG A O 1
ATOM 2087 N N . ALA A 1 276 ? -17.666 1.526 4.310 1.00 89.19 276 ALA A N 1
ATOM 2088 C CA . ALA A 1 276 ? -18.816 0.831 3.735 1.00 89.19 276 ALA A CA 1
ATOM 2089 C C . ALA A 1 276 ? -19.669 0.088 4.780 1.00 89.19 276 ALA A C 1
ATOM 2091 O O . ALA A 1 276 ? -20.859 -0.114 4.564 1.00 89.19 276 ALA A O 1
ATOM 2092 N N . GLU A 1 277 ? -19.086 -0.281 5.922 1.00 89.44 277 GLU A N 1
ATOM 2093 C CA . GLU A 1 277 ? -19.790 -0.954 7.023 1.00 89.44 277 GLU A CA 1
ATOM 2094 C C . GLU A 1 277 ? -20.332 0.022 8.083 1.00 89.44 277 GLU A C 1
ATOM 2096 O O . GLU A 1 277 ? -21.177 -0.343 8.902 1.00 89.44 277 GLU A O 1
ATOM 2101 N N . TRP A 1 278 ? -19.878 1.280 8.070 1.00 77.56 278 TRP A N 1
ATOM 2102 C CA . TRP A 1 278 ? -20.310 2.329 9.005 1.00 77.56 278 TRP A CA 1
ATOM 2103 C C . TRP A 1 278 ? -21.212 3.397 8.403 1.00 77.56 278 TRP A C 1
ATOM 2105 O O . TRP A 1 278 ? -21.649 4.312 9.116 1.00 77.56 278 TRP A O 1
ATOM 2115 N N . THR A 1 279 ? -21.529 3.296 7.119 1.00 60.75 279 THR A N 1
ATOM 2116 C CA . THR A 1 279 ? -22.512 4.150 6.466 1.00 60.75 279 THR A CA 1
ATOM 2117 C C . THR A 1 279 ? -23.898 3.925 7.071 1.00 60.75 279 THR A C 1
ATOM 2119 O O . THR A 1 279 ? -24.662 3.043 6.694 1.00 60.75 279 THR A O 1
ATOM 2122 N N . ARG A 1 280 ? -24.284 4.841 7.967 1.00 51.81 280 ARG A N 1
ATOM 2123 C CA . ARG A 1 280 ? -25.620 5.434 7.842 1.00 51.81 280 ARG A CA 1
ATOM 2124 C C . ARG A 1 280 ? -25.667 6.226 6.519 1.00 51.81 280 ARG A C 1
ATOM 2126 O O . ARG A 1 280 ? -24.621 6.737 6.119 1.00 51.81 280 ARG A O 1
ATOM 2133 N N . PRO A 1 281 ? -26.830 6.370 5.859 1.00 43.34 281 PRO A N 1
ATOM 2134 C CA . PRO A 1 281 ? -26.948 6.710 4.429 1.00 43.34 281 PRO A CA 1
ATOM 2135 C C . PRO A 1 281 ? -26.472 8.106 3.968 1.00 43.34 281 PRO A C 1
ATOM 2137 O O . PRO A 1 281 ? -26.868 8.538 2.894 1.00 43.34 281 PRO A O 1
ATOM 2140 N N . THR A 1 282 ? -25.690 8.859 4.744 1.00 43.53 282 THR A N 1
ATOM 2141 C CA . THR A 1 282 ? -25.471 10.302 4.511 1.00 43.53 282 THR A CA 1
ATOM 2142 C C . THR A 1 282 ? -24.016 10.762 4.452 1.00 43.53 282 THR A C 1
ATOM 2144 O O . THR A 1 282 ? -23.760 11.960 4.533 1.00 43.53 282 THR A O 1
ATOM 2147 N N . LEU A 1 283 ? -23.045 9.867 4.275 1.00 43.72 283 LEU A N 1
ATOM 2148 C CA . LEU A 1 283 ? -21.681 10.282 3.935 1.00 43.72 283 LEU A CA 1
ATOM 2149 C C . LEU A 1 283 ? -21.259 9.575 2.652 1.00 43.72 283 LEU A C 1
ATOM 2151 O O . LEU A 1 283 ? -20.929 8.392 2.670 1.00 43.72 283 LEU A O 1
ATOM 2155 N N . GLU A 1 284 ? -21.332 10.323 1.552 1.00 45.09 284 GLU A N 1
ATOM 2156 C CA . GLU A 1 284 ? -20.789 9.943 0.252 1.00 45.09 284 GLU A CA 1
ATOM 2157 C C . GLU A 1 284 ? -19.346 9.444 0.415 1.00 45.09 284 GLU A C 1
ATOM 2159 O O . GLU A 1 284 ? -18.559 9.981 1.206 1.00 45.09 284 GLU A O 1
ATOM 2164 N N . LEU A 1 285 ? -19.021 8.372 -0.311 1.00 49.19 285 LEU A N 1
ATOM 2165 C CA . LEU A 1 285 ? -17.654 7.885 -0.485 1.00 49.19 285 LEU A CA 1
ATOM 2166 C C . LEU A 1 285 ? -16.767 9.078 -0.842 1.00 49.19 285 LEU A C 1
ATOM 2168 O O . LEU A 1 285 ? -17.153 9.871 -1.696 1.00 49.19 285 LEU A O 1
ATOM 2172 N N . ARG A 1 286 ? -15.607 9.232 -0.191 1.00 51.38 286 ARG A N 1
ATOM 2173 C CA . ARG A 1 286 ? -14.728 10.368 -0.489 1.00 51.38 286 ARG A CA 1
ATOM 2174 C C . ARG A 1 286 ? -14.338 10.327 -1.970 1.00 51.38 286 ARG A C 1
ATOM 2176 O O . ARG A 1 286 ? -13.664 9.374 -2.368 1.00 51.38 286 ARG A O 1
ATOM 2183 N N . PRO A 1 287 ? -14.681 11.344 -2.774 1.00 38.03 287 PRO A N 1
ATOM 2184 C CA . PRO A 1 287 ? -14.095 11.496 -4.086 1.00 38.03 287 PRO A CA 1
ATOM 2185 C C . PRO A 1 287 ? -12.737 12.172 -3.884 1.00 38.03 287 PRO A C 1
ATOM 2187 O O . PRO A 1 287 ? -12.632 13.381 -4.037 1.00 38.03 287 PRO A O 1
ATOM 2190 N N . CYS A 1 288 ? -11.727 11.375 -3.509 1.00 40.41 288 CYS A N 1
ATOM 2191 C CA . CYS A 1 288 ? -10.309 11.752 -3.379 1.00 40.41 288 CYS A CA 1
ATOM 2192 C C . CYS A 1 288 ? -9.989 12.982 -2.476 1.00 40.41 288 CYS A C 1
ATOM 2194 O O . CYS A 1 288 ? -10.881 13.668 -1.982 1.00 40.41 288 CYS A O 1
ATOM 2196 N N . TYR A 1 289 ? -8.709 13.153 -2.125 1.00 42.72 289 TYR A N 1
ATOM 2197 C CA . TYR A 1 289 ? -8.186 14.312 -1.381 1.00 42.72 289 TYR A CA 1
ATOM 2198 C C . TYR A 1 289 ? -7.901 15.479 -2.322 1.00 42.72 289 TYR A C 1
ATOM 2200 O O . TYR A 1 289 ? -7.542 15.185 -3.480 1.00 42.72 289 TYR A O 1
#

Organism: Ceratodon purpureus (NCBI:txid3225)

Foldseek 3Di:
DWDFQAQPPPRQRQAIEDDPDPVSVVVVNVLLVVLCVFPLSVVLSVLSSVLCVVPVQAHEYEYEDPDDDDLDDPDPPPVPDDLLQLAFPLLCCLPVVPDQNLVLLVQLLVQDDDVQCPPHNLQSLQVQLCQDDQFDQQADDPGDDPVDHDHSVQSVCSNVVVDPPPPPDDPVCSLSSLRSSLQSSLSSRLVRAGNAGHGYHHAHLVDQWDQDPVRDTHGHDSSLVVLLSSLLSSSRSRSHANADGPDDSRNRSNNCLQQQHDPSVPPSRHSVNSVVRVDPPPDPRDNGD

Sequence (289 aa):
MPQYWVMPGTGLPAVRIAGDDDDFFRRATRSLDKLNGTVAGHALLTALANRRAAVPALNVTIHLTTEINQCAGIPRTIAGAAVSDGRTLLAQALIDGLGNIPGEIQDCLNAMDPPMLGIAGHAWLANAVNMTPIYNIEGMPPLPQSVIRLTANDVTNWINGVTIYPAPIPAARREDLALLLLTVLWPGSRNRPGNGLHSRVNWDPTKRQITLTNGVVLRGSKTVSLAHELTHALYNGEGQQLGNENGHFSSVLYEYMCVGLGPWATEECSENKYRAEWTRPTLELRPCY